Protein AF-C7PW59-F1 (afdb_monomer_lite)

Radius of gyration: 25.19 Å; chains: 1; bounding box: 50×38×81 Å

Foldseek 3Di:
DDADDPVLLVVLVVLLVVLLVVCVVCVVVVNNVCSVVSLVVSLVPDPDPNSSLSSLLSVLVSCCVVVNPLVSLLSLLVCCPPPHLVSNLSSLVSLLVSCVVPVPSNQVSSCVNNVDGDDPSSPDDVVLLVLVVCLLVDPDLVRNLVSCVVCVCSCLDPCVVSSLVSNCSVPVVSVLSSLLSQLCVLCPRVLSSVLLVDVVSLLVQLLVCLLVLPLSNLLSSLSSCVRRVVQPLSSLLSPQSSVCSVVVHVDDDPVSLVSNLVSLVPHDPVSLVSVLVSVVSNVDVVSNCSSVPPPPVPVVD

Sequence (301 aa):
MADPSAPEREAMRALAARVGDRANALAAEGCVAEVPALWETAIAGLSDKSSQALITLAYAWYQALHGEVEHGVRLAADLRDCAVSSVRSQVRVLIRNRVRVEPEVVERTWRAATGIPLPAWAFLSDADIDDVAEWIAASSWEESRALYGALAGRVTSQDIEYVLDEIVLGDVRLRTAVSVHRAVLVLGGDVGYRCLGDLPEVARVAGAAIVARDWNVLRACGTVELIVHGRAFLGGVHGVIAELMAAGDMAVSPAMAERVAALARDAQPWERRQVAADLAATGDVAMLGLVVGTDAESLDR

Organism: Catenulispora acidiphila (strain DSM 44928 / JCM 14897 / NBRC 102108 / NRRL B-24433 / ID139908) (NCBI:txid479433)

Secondary structure (DSSP, 8-state):
-PPPPHHHHHHHHHHHHHHHHHHHHHHHTT-GGGHHHHHHHHHHT-SSHHHHHHHHHHHHHHHHHTT-HHHHHHHHHHTTT-S-HHHHHHHHHHHHHHHTT-HHHHHHHHHHHHSSPPPGGGG--HHHHHHHHHHHH-SSHHHHHHHHHHTHHHHTSTTHHHHHHHHHHH-GGGHHHHHHHHHHHHHTTHHHHHHHH-HHHHHHHHHHHHHHT-HHHHHHHHHHHHHTS--HHHHHHHHHHHHHHHHT-----HHHHHHHHHHHTT--HHHHHHHHHHHHHHT-HHHHHHHH-S-GGGS--

Structure (mmCIF, N/CA/C/O backbone):
data_AF-C7PW59-F1
#
_entry.id   AF-C7PW59-F1
#
loop_
_atom_site.group_PDB
_atom_site.id
_atom_site.type_symbol
_atom_site.label_atom_id
_atom_site.label_alt_id
_atom_site.label_comp_id
_atom_site.label_asym_id
_atom_site.label_entity_id
_atom_site.label_seq_id
_atom_site.pdbx_PDB_ins_code
_atom_site.Cartn_x
_atom_site.Cartn_y
_atom_site.Cartn_z
_atom_site.occupancy
_atom_site.B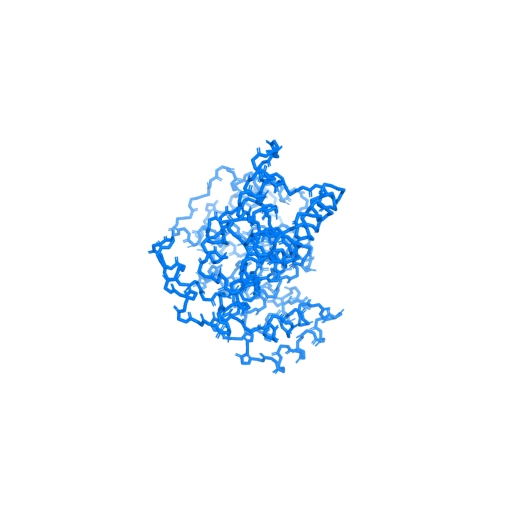_iso_or_equiv
_atom_site.auth_seq_id
_atom_site.auth_comp_id
_atom_site.auth_asym_id
_atom_site.auth_atom_id
_atom_site.pdbx_PDB_model_num
ATOM 1 N N . MET A 1 1 ? -13.050 11.456 -1.509 1.00 68.25 1 MET A N 1
ATOM 2 C CA . MET A 1 1 ? -12.908 12.289 -0.293 1.00 68.25 1 MET A CA 1
ATOM 3 C C . MET A 1 1 ? -11.428 12.476 -0.047 1.00 68.25 1 MET A C 1
ATOM 5 O O . MET A 1 1 ? -10.700 11.508 -0.221 1.00 68.25 1 MET A O 1
ATOM 9 N N . ALA A 1 2 ? -10.988 13.691 0.270 1.00 79.38 2 ALA A N 1
ATOM 10 C CA . ALA A 1 2 ? -9.599 13.934 0.647 1.00 79.38 2 ALA A CA 1
ATOM 11 C C . ALA A 1 2 ? -9.353 13.461 2.089 1.00 79.38 2 ALA A C 1
ATOM 13 O O . ALA A 1 2 ? -10.286 13.445 2.899 1.00 79.38 2 ALA A O 1
ATOM 14 N N . ASP A 1 3 ? -8.112 13.088 2.399 1.00 84.12 3 ASP A N 1
ATOM 15 C CA . ASP A 1 3 ? -7.706 12.887 3.787 1.00 84.12 3 ASP A CA 1
ATOM 16 C C . ASP A 1 3 ? -7.869 14.216 4.551 1.00 84.12 3 ASP A C 1
ATOM 18 O O . ASP A 1 3 ? -7.464 15.262 4.030 1.00 84.12 3 ASP A O 1
ATOM 22 N N . PRO A 1 4 ? -8.452 14.202 5.765 1.00 86.44 4 PRO A N 1
ATOM 23 C CA . PRO A 1 4 ? -8.594 15.411 6.568 1.00 86.44 4 PRO A CA 1
ATOM 24 C C . PRO A 1 4 ? -7.224 16.032 6.836 1.00 86.44 4 PRO A C 1
ATOM 26 O O . PRO A 1 4 ? -6.224 15.322 6.985 1.00 86.44 4 PRO A O 1
ATOM 29 N N . SER A 1 5 ? -7.172 17.358 6.902 1.00 90.62 5 SER A N 1
ATOM 30 C CA . SER A 1 5 ? -5.957 18.125 7.177 1.00 90.62 5 SER A CA 1
ATOM 31 C C . SER A 1 5 ? -5.363 17.782 8.551 1.00 90.62 5 SER A C 1
ATOM 33 O O . SER A 1 5 ? -6.022 17.204 9.415 1.00 90.62 5 SER A O 1
ATOM 35 N N . ALA A 1 6 ? -4.093 18.127 8.787 1.00 90.19 6 ALA A N 1
ATOM 36 C CA . ALA A 1 6 ? -3.460 17.861 10.082 1.00 90.19 6 ALA A CA 1
ATOM 37 C C . ALA A 1 6 ? -4.215 18.492 11.278 1.00 90.19 6 ALA A C 1
ATOM 39 O O . ALA A 1 6 ? -4.417 17.772 12.258 1.00 90.19 6 ALA A O 1
ATOM 40 N N . PRO A 1 7 ? -4.699 19.753 11.208 1.00 94.19 7 PRO A N 1
ATOM 41 C CA . PRO A 1 7 ? -5.515 20.337 12.275 1.00 94.19 7 PRO A CA 1
ATOM 42 C C . PRO A 1 7 ? -6.843 19.606 12.500 1.00 94.19 7 PRO A C 1
ATOM 44 O O . PRO A 1 7 ? -7.225 19.383 13.645 1.00 94.19 7 PRO A O 1
ATOM 47 N N . GLU A 1 8 ? -7.531 19.189 11.432 1.00 92.19 8 GLU A N 1
ATOM 48 C CA . GLU A 1 8 ? -8.783 18.425 11.545 1.00 92.19 8 GLU A CA 1
ATOM 49 C C . GLU A 1 8 ? -8.547 17.063 12.201 1.00 92.19 8 GLU A C 1
ATOM 51 O O . GLU A 1 8 ? -9.285 16.674 13.104 1.00 92.19 8 GLU A O 1
ATOM 56 N N . ARG A 1 9 ? -7.475 16.357 11.814 1.00 91.88 9 ARG A N 1
ATOM 57 C CA . ARG A 1 9 ? -7.093 15.091 12.458 1.00 91.88 9 ARG A CA 1
ATOM 58 C C . ARG A 1 9 ? -6.819 15.277 13.946 1.00 91.88 9 ARG A C 1
ATOM 60 O O . ARG A 1 9 ? -7.256 14.451 14.740 1.00 91.88 9 ARG A O 1
ATOM 67 N N . GLU A 1 10 ? -6.128 16.347 14.327 1.00 93.75 10 GLU A N 1
ATOM 68 C CA . GLU A 1 10 ? -5.854 16.641 15.735 1.00 93.75 10 GLU A CA 1
ATOM 69 C C . GLU A 1 10 ? -7.134 16.977 16.511 1.00 93.75 10 GLU A C 1
ATOM 71 O O . GLU A 1 10 ? -7.362 16.444 17.597 1.00 93.75 10 GLU A O 1
ATOM 76 N N . ALA A 1 11 ? -8.033 17.771 15.921 1.00 95.12 11 ALA A N 1
ATOM 77 C CA . ALA A 1 11 ? -9.340 18.053 16.506 1.00 95.12 11 ALA A CA 1
ATOM 78 C C . ALA A 1 11 ? -10.167 16.772 16.713 1.00 95.12 11 ALA A C 1
ATOM 80 O O . ALA A 1 11 ? -10.795 16.609 17.763 1.00 95.12 11 ALA A O 1
ATOM 81 N N . MET A 1 12 ? -10.133 15.842 15.751 1.00 96.56 12 MET A N 1
ATOM 82 C CA . MET A 1 12 ? -10.816 14.550 15.860 1.00 96.56 12 MET A CA 1
ATOM 83 C C . MET A 1 12 ? -10.194 13.641 16.918 1.00 96.56 12 MET A C 1
ATOM 85 O O . MET A 1 12 ? -10.934 13.008 17.667 1.00 96.56 12 MET A O 1
ATOM 89 N N . ARG A 1 13 ? -8.864 13.617 17.064 1.00 94.81 13 ARG A N 1
ATOM 90 C CA . ARG A 1 13 ? -8.208 12.903 18.175 1.00 94.81 13 ARG A CA 1
ATOM 91 C C . ARG A 1 13 ? -8.622 13.470 19.527 1.00 94.81 13 ARG A C 1
ATOM 93 O O . ARG A 1 13 ? -8.980 12.709 20.420 1.00 94.81 13 ARG A O 1
ATOM 100 N N . ALA A 1 14 ? -8.623 14.795 19.667 1.00 96.38 14 ALA A N 1
ATOM 101 C CA . ALA A 1 14 ? -9.038 15.450 20.901 1.00 96.38 14 ALA A CA 1
ATOM 102 C C . ALA A 1 14 ? -10.516 15.173 21.224 1.00 96.38 14 ALA A C 1
ATOM 104 O O . ALA A 1 14 ? -10.869 14.985 22.387 1.00 96.38 14 ALA A O 1
ATOM 105 N N . LEU A 1 15 ? -11.388 15.139 20.210 1.00 97.19 15 LEU A N 1
ATOM 106 C CA . LEU A 1 15 ? -12.785 14.741 20.380 1.00 97.19 15 LEU A CA 1
ATOM 107 C C . LEU A 1 15 ? -12.900 13.277 20.819 1.00 97.19 15 LEU A C 1
ATOM 109 O O . LEU A 1 15 ? -13.556 13.013 21.822 1.00 97.19 15 LEU A O 1
ATOM 113 N N . ALA A 1 16 ? -12.236 12.354 20.122 1.00 96.56 16 ALA A N 1
ATOM 114 C CA . ALA A 1 16 ? -12.232 10.933 20.458 1.00 96.56 16 ALA A CA 1
ATOM 115 C C . ALA A 1 16 ? -11.746 10.678 21.892 1.00 96.56 16 ALA A C 1
ATOM 117 O O . ALA A 1 16 ? -12.368 9.901 22.609 1.00 96.56 16 ALA A O 1
ATOM 118 N N . ALA A 1 17 ? -10.693 11.375 22.332 1.00 97.06 17 ALA A N 1
ATOM 119 C CA . ALA A 1 17 ? -10.196 11.295 23.703 1.00 97.06 17 ALA A CA 1
ATOM 120 C C . ALA A 1 17 ? -11.264 11.729 24.718 1.00 97.06 17 ALA A C 1
ATOM 122 O O . ALA A 1 17 ? -11.589 10.968 25.621 1.00 97.06 17 ALA A O 1
ATOM 123 N N . ARG A 1 18 ? -11.899 12.895 24.520 1.00 98.19 18 ARG A N 1
ATOM 124 C CA . ARG A 1 18 ? -12.968 13.373 25.419 1.00 98.19 18 ARG A CA 1
ATOM 125 C C . ARG A 1 18 ? -14.166 12.423 25.477 1.00 98.19 18 ARG A C 1
ATOM 127 O O . ARG A 1 18 ? -14.729 12.217 26.550 1.00 98.19 18 ARG A O 1
ATOM 134 N N . VAL A 1 19 ? -14.577 11.874 24.333 1.00 97.75 19 VAL A N 1
ATOM 135 C CA . VAL A 1 19 ? -15.678 10.901 24.267 1.00 97.75 19 VAL A CA 1
ATOM 136 C C . VAL A 1 19 ? -15.283 9.609 24.986 1.00 97.75 19 VAL A C 1
ATOM 138 O O . VAL A 1 19 ? -16.067 9.104 25.785 1.00 97.75 19 VAL A O 1
ATOM 141 N N . GLY A 1 20 ? -14.056 9.126 24.779 1.00 97.00 20 GLY A N 1
ATOM 142 C CA . GLY A 1 20 ? -13.504 7.962 25.470 1.00 97.00 20 GLY A CA 1
ATOM 143 C C . GLY A 1 20 ? -13.417 8.142 26.986 1.00 97.00 20 GLY A C 1
ATOM 144 O O . GLY A 1 20 ? -13.851 7.263 27.726 1.00 97.00 20 GLY A O 1
ATOM 145 N N . ASP A 1 21 ? -12.944 9.295 27.463 1.00 97.75 21 ASP A N 1
ATOM 146 C CA . ASP A 1 21 ? -12.884 9.615 28.894 1.00 97.75 21 ASP A CA 1
ATOM 147 C C . ASP A 1 21 ? -14.280 9.599 29.524 1.00 97.75 21 ASP A C 1
ATOM 149 O O . ASP A 1 21 ? -14.487 9.020 30.594 1.00 97.75 21 ASP A O 1
ATOM 153 N N . ARG A 1 22 ? -15.274 10.182 28.839 1.00 98.06 22 ARG A N 1
ATOM 154 C CA . ARG A 1 22 ? -16.659 10.149 29.319 1.00 98.06 22 ARG A CA 1
ATOM 155 C C . ARG A 1 22 ? -17.253 8.741 29.266 1.00 98.06 22 ARG A C 1
ATOM 157 O O . ARG A 1 22 ? -17.967 8.376 30.196 1.00 98.06 22 ARG A O 1
ATOM 164 N N . ALA A 1 23 ? -16.951 7.952 28.236 1.00 97.38 23 ALA A N 1
ATOM 165 C CA . ALA A 1 23 ? -17.372 6.556 28.141 1.00 97.38 23 ALA A CA 1
ATOM 166 C C . ALA A 1 23 ? -16.808 5.716 29.300 1.00 97.38 23 ALA A C 1
ATOM 168 O O . ALA A 1 23 ? -17.548 4.973 29.941 1.00 97.38 23 ALA A O 1
ATOM 169 N N . ASN A 1 24 ? -15.530 5.906 29.637 1.00 96.44 24 ASN A N 1
ATOM 170 C CA . ASN A 1 24 ? -14.896 5.262 30.788 1.00 96.44 24 ASN A CA 1
ATOM 171 C C . ASN A 1 24 ? -15.545 5.668 32.114 1.00 96.44 24 ASN A C 1
ATOM 173 O O . ASN A 1 24 ? -15.783 4.810 32.962 1.00 96.44 24 ASN A O 1
ATOM 177 N N . ALA A 1 25 ? -15.873 6.952 32.284 1.00 97.69 25 ALA A N 1
ATOM 178 C CA . ALA A 1 25 ? -16.586 7.424 33.469 1.00 97.69 25 ALA A CA 1
ATOM 179 C C . ALA A 1 25 ? -17.975 6.773 33.595 1.00 97.69 25 ALA A C 1
ATOM 181 O O . ALA A 1 25 ? -18.299 6.243 34.652 1.00 97.69 25 ALA A O 1
ATOM 182 N N . LEU A 1 26 ? -18.754 6.726 32.506 1.00 97.44 26 LEU A N 1
ATOM 183 C CA . LEU A 1 26 ? -20.055 6.044 32.484 1.00 97.44 26 LEU A CA 1
ATOM 184 C C . LEU A 1 26 ? -19.929 4.559 32.839 1.00 97.44 26 LEU A C 1
ATOM 186 O O . LEU A 1 26 ? -20.716 4.046 33.631 1.00 97.44 26 LEU A O 1
ATOM 190 N N . ALA A 1 27 ? -18.926 3.866 32.294 1.00 95.50 27 ALA A N 1
ATOM 191 C CA . ALA A 1 27 ? -18.687 2.463 32.611 1.00 95.50 27 ALA A CA 1
ATOM 192 C C . ALA A 1 27 ? -18.346 2.258 34.099 1.00 95.50 27 ALA A C 1
ATOM 194 O O . ALA A 1 27 ? -18.894 1.357 34.732 1.00 95.50 27 ALA A O 1
ATOM 195 N N . ALA A 1 28 ? -17.504 3.123 34.676 1.00 96.38 28 ALA A N 1
ATOM 196 C CA . ALA A 1 28 ? -17.156 3.089 36.099 1.00 96.38 28 ALA A CA 1
ATOM 197 C C . ALA A 1 28 ? -18.351 3.406 37.020 1.00 96.38 28 ALA A C 1
ATOM 199 O O . ALA A 1 28 ? -18.439 2.872 38.124 1.00 96.38 28 ALA A O 1
ATOM 200 N N . GLU A 1 29 ? -19.286 4.235 36.553 1.00 97.94 29 GLU A N 1
ATOM 201 C CA . GLU A 1 29 ? -20.555 4.552 37.224 1.00 97.94 29 GLU A CA 1
ATOM 202 C C . GLU A 1 29 ? -21.599 3.416 37.100 1.00 97.94 29 GLU A C 1
ATOM 204 O O . GLU A 1 29 ? -22.665 3.491 37.710 1.00 97.94 29 GLU A O 1
ATOM 209 N N . GLY A 1 30 ? -21.311 2.348 36.343 1.00 96.88 30 GLY A N 1
ATOM 210 C CA . GLY A 1 30 ? -22.239 1.239 36.084 1.00 96.88 30 GLY A CA 1
ATOM 211 C C . GLY A 1 30 ? -23.225 1.494 34.934 1.00 96.88 30 GLY A C 1
ATOM 212 O O . GLY A 1 30 ? -24.063 0.643 34.640 1.00 96.88 30 GLY A O 1
ATOM 213 N N . CYS A 1 31 ? -23.095 2.620 34.232 1.00 97.06 31 CYS A N 1
ATOM 214 C CA . CYS A 1 31 ? -23.913 3.030 33.088 1.00 97.06 31 CYS A CA 1
ATOM 215 C C . CYS A 1 31 ? -23.355 2.517 31.745 1.00 97.06 31 CYS A C 1
ATOM 217 O O . CYS A 1 31 ? -23.383 3.222 30.737 1.00 97.06 31 CYS A O 1
ATOM 219 N N . VAL A 1 32 ? -22.846 1.279 31.695 1.00 95.62 32 VAL A N 1
ATOM 220 C CA . VAL A 1 32 ? -22.211 0.700 30.486 1.00 95.62 32 VAL A CA 1
ATOM 221 C C . VAL A 1 32 ? -23.153 0.722 29.272 1.00 95.62 32 VAL A C 1
ATOM 223 O O . VAL A 1 32 ? -22.717 0.975 28.151 1.00 95.62 32 VAL A O 1
ATOM 226 N N . ALA A 1 33 ? -24.458 0.536 29.492 1.00 95.88 33 ALA A N 1
ATOM 227 C CA . ALA A 1 33 ? -25.469 0.561 28.434 1.00 95.88 33 ALA A CA 1
ATOM 228 C C . ALA A 1 33 ? -25.613 1.929 27.730 1.00 95.88 33 ALA A C 1
ATOM 230 O O . ALA A 1 33 ? -26.135 1.985 26.619 1.00 95.88 33 ALA A O 1
ATOM 231 N N . GLU A 1 34 ? -25.148 3.023 28.342 1.00 97.38 34 GLU A N 1
ATOM 232 C CA . GLU A 1 34 ? -25.208 4.375 27.765 1.00 97.38 34 GLU A CA 1
ATOM 233 C C . GLU A 1 34 ? -24.005 4.695 26.863 1.00 97.38 34 GLU A C 1
ATOM 235 O O . GLU A 1 34 ? -24.053 5.634 26.066 1.00 97.38 34 GLU A O 1
ATOM 240 N N . VAL A 1 35 ? -22.924 3.911 26.954 1.00 97.31 35 VAL A N 1
ATOM 241 C CA . VAL A 1 35 ? -21.681 4.155 26.209 1.00 97.31 35 VAL A CA 1
ATOM 242 C C . VAL A 1 35 ? -21.890 4.151 24.686 1.00 97.31 35 VAL A C 1
ATOM 244 O O . VAL A 1 35 ? -21.397 5.079 24.040 1.00 97.31 35 VAL A O 1
ATOM 247 N N . PRO A 1 36 ? -22.631 3.199 24.077 1.00 97.50 36 PRO A N 1
ATOM 248 C CA . PRO A 1 36 ? -22.901 3.240 22.639 1.00 97.50 36 PRO A CA 1
ATOM 249 C C . PRO A 1 36 ? -23.602 4.521 22.189 1.00 97.50 36 PRO A C 1
ATOM 251 O O . PRO A 1 36 ? -23.139 5.181 21.262 1.00 97.50 36 PRO A O 1
ATOM 254 N N . ALA A 1 37 ? -24.651 4.936 22.907 1.00 97.81 37 ALA A N 1
ATOM 255 C CA . ALA A 1 37 ? -25.418 6.130 22.566 1.00 97.81 37 ALA A CA 1
ATOM 256 C C . ALA A 1 37 ? -24.556 7.404 22.602 1.00 97.81 37 ALA A C 1
ATOM 258 O O . ALA A 1 37 ? -24.735 8.294 21.766 1.00 97.81 37 ALA A O 1
ATOM 259 N N . LEU A 1 38 ? -23.592 7.488 23.530 1.00 98.06 38 LEU A N 1
ATOM 260 C CA . LEU A 1 38 ? -22.625 8.586 23.590 1.00 98.06 38 LEU A CA 1
ATOM 261 C C . LEU A 1 38 ? -21.766 8.657 22.316 1.00 98.06 38 LEU A C 1
ATOM 263 O O . LEU A 1 38 ? -21.650 9.728 21.714 1.00 98.06 38 LEU A O 1
ATOM 267 N N . TRP A 1 39 ? -21.175 7.532 21.902 1.00 98.31 39 TRP A N 1
ATOM 268 C CA . TRP A 1 39 ? -20.343 7.466 20.698 1.00 98.31 39 TRP A CA 1
ATOM 269 C C . TRP A 1 39 ? -21.153 7.730 19.428 1.00 98.31 39 TRP A C 1
ATOM 271 O O . TRP A 1 39 ? -20.756 8.559 18.610 1.00 98.31 39 TRP A O 1
ATOM 281 N N . GLU A 1 40 ? -22.310 7.086 19.283 1.00 98.06 40 GLU A N 1
ATOM 282 C CA . GLU A 1 40 ? -23.202 7.246 18.130 1.00 98.06 40 GLU A CA 1
ATOM 283 C C . GLU A 1 40 ? -23.694 8.691 17.988 1.00 98.06 40 GLU A C 1
ATOM 285 O O . GLU A 1 40 ? -23.692 9.237 16.884 1.00 98.06 40 GLU A O 1
ATOM 290 N N . THR A 1 41 ? -24.025 9.357 19.101 1.00 98.19 41 THR A N 1
ATOM 291 C CA . THR A 1 41 ? -24.393 10.782 19.104 1.00 98.19 41 THR A CA 1
ATOM 292 C C . THR A 1 41 ? -23.222 11.663 18.668 1.00 98.19 41 THR A C 1
ATOM 294 O O . THR A 1 41 ? -23.408 12.580 17.866 1.00 98.19 41 THR A O 1
ATOM 297 N N . ALA A 1 42 ? -22.007 11.386 19.155 1.00 97.75 42 ALA A N 1
ATOM 298 C CA . ALA A 1 42 ? -20.815 12.129 18.753 1.00 97.75 42 ALA A CA 1
ATOM 299 C C . ALA A 1 42 ? -20.516 11.967 17.253 1.00 97.75 42 ALA A C 1
ATOM 301 O O . ALA A 1 42 ? -20.184 12.949 16.594 1.00 97.75 42 ALA A O 1
ATOM 302 N N . ILE A 1 43 ? -20.681 10.758 16.704 1.00 98.00 43 ILE A N 1
ATOM 303 C CA . ILE A 1 43 ? -20.509 10.472 15.271 1.00 98.00 43 ILE A CA 1
ATOM 304 C C . ILE A 1 43 ? -21.585 11.193 14.450 1.00 98.00 43 ILE A C 1
ATOM 306 O O . ILE A 1 43 ? -21.257 11.904 13.502 1.00 98.00 43 ILE A O 1
ATOM 310 N N . ALA A 1 44 ? -22.860 11.062 14.826 1.00 97.38 44 ALA A N 1
ATOM 311 C CA . ALA A 1 44 ? -23.983 11.680 14.117 1.00 97.38 44 ALA A CA 1
ATOM 312 C C . ALA A 1 44 ? -23.938 13.219 14.133 1.00 97.38 44 ALA A C 1
ATOM 314 O O . ALA A 1 44 ? -24.450 13.860 13.216 1.00 97.38 44 ALA A O 1
ATOM 315 N N . GLY A 1 45 ? -23.307 13.815 15.151 1.00 97.19 45 GLY A N 1
ATOM 316 C CA . GLY A 1 45 ? -23.105 15.261 15.253 1.00 97.19 45 GLY A CA 1
ATOM 317 C C . GLY A 1 45 ? -22.062 15.837 14.286 1.00 97.19 45 GLY A C 1
ATOM 318 O O . GLY A 1 45 ? -21.968 17.058 14.158 1.00 97.19 45 GLY A O 1
ATOM 319 N N . LEU A 1 46 ? -21.279 14.997 13.603 1.00 96.94 46 LEU A N 1
ATOM 320 C CA . LEU A 1 46 ? -20.264 15.433 12.642 1.00 96.94 46 LEU A CA 1
ATOM 321 C C . LEU A 1 46 ? -20.867 15.563 11.243 1.00 96.94 46 LEU A C 1
ATOM 323 O O . LEU A 1 46 ? -21.565 14.670 10.768 1.00 96.94 46 LEU A O 1
ATOM 327 N N . SER A 1 47 ? -20.575 16.669 10.561 1.00 94.44 47 SER A N 1
ATOM 328 C CA . SER A 1 47 ? -21.146 16.973 9.244 1.00 94.44 47 SER A CA 1
ATOM 329 C C . SER A 1 47 ? -20.417 16.295 8.083 1.00 94.44 47 SER A C 1
ATOM 331 O O . SER A 1 47 ? -21.018 16.078 7.029 1.00 94.44 47 SER A O 1
ATOM 333 N N . ASP A 1 48 ? -19.138 15.955 8.248 1.00 94.81 48 ASP A N 1
ATOM 334 C CA . ASP A 1 48 ? -18.320 15.367 7.193 1.00 94.81 48 ASP A CA 1
ATOM 335 C C . ASP A 1 48 ? -18.016 13.879 7.437 1.00 94.81 48 ASP A C 1
ATOM 337 O O . ASP A 1 48 ? -17.761 13.423 8.554 1.00 94.81 48 ASP A O 1
ATOM 341 N N . LYS A 1 49 ? -18.019 13.105 6.346 1.00 95.31 49 LYS A N 1
ATOM 342 C CA . LYS A 1 49 ? -17.822 11.649 6.384 1.00 95.31 49 LYS A CA 1
ATOM 343 C C . LYS A 1 49 ? -16.420 11.233 6.844 1.00 95.31 49 LYS A C 1
ATOM 345 O O . LYS A 1 49 ? -16.260 10.118 7.332 1.00 95.31 49 LYS A O 1
ATOM 350 N N . SER A 1 50 ? -15.404 12.082 6.669 1.00 94.69 50 SER A N 1
ATOM 351 C CA . SER A 1 50 ? -14.027 11.758 7.067 1.00 94.69 50 SER A CA 1
ATOM 352 C C . SER A 1 50 ? -13.888 11.795 8.589 1.00 94.69 5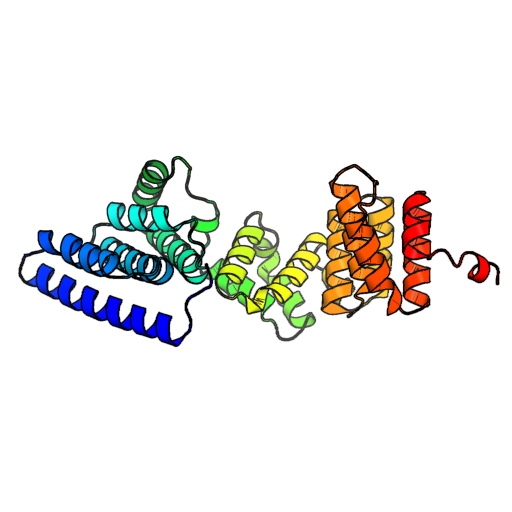0 SER A C 1
ATOM 354 O O . SER A 1 50 ? -13.350 10.860 9.181 1.00 94.69 50 SER A O 1
ATOM 356 N N . SER A 1 51 ? -14.433 12.827 9.229 1.00 95.62 51 SER A N 1
ATOM 357 C CA . SER A 1 51 ? -14.521 12.962 10.683 1.00 95.62 51 SER A CA 1
ATOM 358 C C . SER A 1 51 ? -15.389 11.866 11.293 1.00 95.62 51 SER A C 1
ATOM 360 O O . SER A 1 51 ? -14.971 11.233 12.262 1.00 95.62 51 SER A O 1
ATOM 362 N N . GLN A 1 52 ? -16.549 11.567 10.689 1.00 97.12 52 GLN A N 1
ATOM 363 C CA . GLN A 1 52 ? -17.385 10.435 11.109 1.00 97.12 52 GLN A CA 1
ATOM 364 C C . GLN A 1 52 ? -16.597 9.119 11.098 1.00 97.12 52 GLN A C 1
ATOM 366 O O . GLN A 1 52 ? -16.638 8.375 12.076 1.00 97.12 52 GLN A O 1
ATOM 371 N N . ALA A 1 53 ? -15.834 8.848 10.034 1.00 97.19 53 ALA A N 1
ATOM 372 C CA . ALA A 1 53 ? -15.013 7.643 9.932 1.00 97.19 53 ALA A CA 1
ATOM 373 C C . ALA A 1 53 ? -13.905 7.586 10.999 1.00 97.19 53 ALA A C 1
ATOM 375 O O . ALA A 1 53 ? -13.674 6.527 11.580 1.00 97.19 53 ALA A O 1
ATOM 376 N N . LEU A 1 54 ? -13.251 8.713 11.304 1.00 96.31 54 LEU A N 1
ATOM 377 C CA . LEU A 1 54 ? -12.228 8.790 12.355 1.00 96.31 54 LEU A CA 1
ATOM 378 C C . LEU A 1 54 ? -12.802 8.513 13.752 1.00 96.31 54 LEU A C 1
ATOM 380 O O . LEU A 1 54 ? -12.202 7.754 14.513 1.00 96.31 54 LEU A O 1
ATOM 384 N N . ILE A 1 55 ? -13.963 9.084 14.088 1.00 98.06 55 ILE A N 1
ATOM 385 C CA . ILE A 1 55 ? -14.610 8.822 15.383 1.00 98.06 55 ILE A CA 1
ATOM 386 C C . ILE A 1 55 ? -15.189 7.402 15.440 1.00 98.06 55 ILE A C 1
ATOM 388 O O . ILE A 1 55 ? -15.057 6.744 16.468 1.00 98.06 55 ILE A O 1
ATOM 392 N N . THR A 1 56 ? -15.737 6.880 14.338 1.00 98.50 56 THR A N 1
ATOM 393 C CA . THR A 1 56 ? -16.199 5.479 14.254 1.00 98.50 56 THR A CA 1
ATOM 394 C C . THR A 1 56 ? -15.045 4.500 14.476 1.00 98.50 56 THR A C 1
ATOM 396 O O . THR A 1 56 ? -15.192 3.516 15.194 1.00 98.50 56 THR A O 1
ATOM 399 N N . LEU A 1 57 ? -13.863 4.787 13.925 1.00 98.25 57 LEU A N 1
ATOM 400 C CA . LEU A 1 57 ? -12.658 3.995 14.167 1.00 98.25 57 LEU A CA 1
ATOM 401 C C . LEU A 1 57 ? -12.212 4.062 15.636 1.00 98.25 57 LEU A C 1
ATOM 403 O O . LEU A 1 57 ? -11.851 3.036 16.210 1.00 98.25 57 LEU A O 1
ATOM 407 N N . ALA A 1 58 ? -12.240 5.242 16.260 1.00 98.06 58 ALA A N 1
ATOM 408 C CA . ALA A 1 58 ? -11.937 5.370 17.686 1.00 98.06 58 ALA A CA 1
ATOM 409 C C . ALA A 1 58 ? -12.928 4.570 18.550 1.00 98.06 58 ALA A C 1
ATOM 411 O O . ALA A 1 58 ? -12.517 3.901 19.498 1.00 98.06 58 ALA A O 1
ATOM 412 N N . TYR A 1 59 ? -14.209 4.569 18.173 1.00 98.50 59 TYR A N 1
ATOM 413 C CA . TYR A 1 59 ? -15.230 3.754 18.821 1.00 98.50 59 TYR A CA 1
ATOM 414 C C . TYR A 1 59 ? -14.971 2.250 18.637 1.00 98.50 59 TYR A C 1
ATOM 416 O O . TYR A 1 59 ? -15.045 1.485 19.599 1.00 98.50 59 TYR A O 1
ATOM 424 N N . ALA A 1 60 ? -14.570 1.823 17.435 1.00 98.44 60 ALA A N 1
ATOM 425 C CA . ALA A 1 60 ? -14.180 0.441 17.163 1.00 98.44 60 ALA A CA 1
ATOM 426 C C . ALA A 1 60 ? -13.030 -0.022 18.076 1.00 98.44 60 ALA A C 1
ATOM 428 O O . ALA A 1 60 ? -13.108 -1.097 18.675 1.00 98.44 60 ALA A O 1
ATOM 429 N N . TRP A 1 61 ? -11.992 0.809 18.231 1.00 98.12 61 TRP A N 1
ATOM 430 C CA . TRP A 1 61 ? -10.886 0.556 19.160 1.00 98.12 61 TRP A CA 1
ATOM 431 C C . TRP A 1 61 ? -11.351 0.475 20.609 1.00 98.12 61 TRP A C 1
ATOM 433 O O . TRP A 1 61 ? -10.965 -0.453 21.318 1.00 98.12 61 TRP A O 1
ATOM 443 N N . TYR A 1 62 ? -12.184 1.425 21.040 1.00 97.88 62 TYR A N 1
ATOM 444 C CA . TYR A 1 62 ? -12.740 1.441 22.388 1.00 97.88 62 TYR A CA 1
ATOM 445 C C . TYR A 1 62 ? -13.436 0.112 22.708 1.00 97.88 62 TYR A C 1
ATOM 447 O O . TYR A 1 62 ? -13.094 -0.536 23.696 1.00 97.88 62 TYR A O 1
ATOM 455 N N . GLN A 1 63 ? -14.338 -0.332 21.833 1.00 97.62 63 GLN A N 1
ATOM 456 C CA . GLN A 1 63 ? -15.114 -1.559 22.021 1.00 97.62 63 GLN A CA 1
ATOM 457 C C . GLN A 1 63 ? -14.219 -2.802 22.026 1.00 97.62 63 GLN A C 1
ATOM 459 O O . GLN A 1 63 ? -14.320 -3.643 22.917 1.00 97.62 63 GLN A O 1
ATOM 464 N N . ALA A 1 64 ? -13.259 -2.869 21.100 1.00 96.50 64 ALA A N 1
ATOM 465 C CA . ALA A 1 64 ? -12.300 -3.967 21.027 1.00 96.50 64 ALA A CA 1
ATOM 466 C C . ALA A 1 64 ? -11.373 -4.069 22.256 1.00 96.50 64 ALA A C 1
ATOM 468 O O . ALA A 1 64 ? -10.872 -5.155 22.550 1.00 96.50 64 ALA A O 1
ATOM 469 N N . LEU A 1 65 ? -11.116 -2.963 22.963 1.00 95.88 65 LEU A N 1
ATOM 470 C CA . LEU A 1 65 ? -10.281 -2.935 24.170 1.00 95.88 65 LEU A CA 1
ATOM 471 C C . LEU A 1 65 ? -11.061 -3.218 25.461 1.00 95.88 65 LEU A C 1
ATOM 473 O O . LEU A 1 65 ? -10.462 -3.699 26.419 1.00 95.88 65 LEU A O 1
ATOM 477 N N . HIS A 1 66 ? -12.370 -2.961 25.485 1.00 95.19 66 HIS A N 1
ATOM 478 C CA . HIS A 1 66 ? -13.218 -3.105 26.678 1.00 95.19 66 HIS A CA 1
ATOM 479 C C . HIS A 1 66 ? -14.084 -4.377 26.660 1.00 95.19 66 HIS A C 1
ATOM 481 O O . HIS A 1 66 ? -15.103 -4.444 27.338 1.00 95.19 66 HIS A O 1
ATOM 487 N N . GLY A 1 67 ? -13.664 -5.402 25.910 1.00 90.06 67 GLY A N 1
ATOM 488 C CA . GLY A 1 67 ? -14.281 -6.736 25.914 1.00 90.06 67 GLY A CA 1
ATOM 489 C C . GLY A 1 67 ? -15.378 -6.960 24.869 1.00 90.06 67 GLY A C 1
ATOM 490 O O . GLY A 1 67 ? -15.818 -8.090 24.693 1.00 90.06 67 GLY A O 1
ATOM 491 N N . GLU A 1 68 ? -15.762 -5.935 24.107 1.00 96.06 68 GLU A N 1
ATOM 492 C CA . GLU A 1 68 ? -16.788 -6.003 23.055 1.00 96.06 68 GLU A CA 1
ATOM 493 C C . GLU A 1 68 ? -16.154 -6.186 21.663 1.00 96.06 68 GLU A C 1
ATOM 495 O O . GLU A 1 68 ? -16.396 -5.424 20.717 1.00 96.06 68 GLU A O 1
ATOM 500 N N . VAL A 1 69 ? -15.300 -7.207 21.523 1.00 97.25 69 VAL A N 1
ATOM 501 C CA . VAL A 1 69 ? -14.493 -7.441 20.309 1.00 97.25 69 VAL A CA 1
ATOM 502 C C . VAL A 1 69 ? -15.355 -7.630 19.064 1.00 97.25 69 VAL A C 1
ATOM 504 O O . VAL A 1 69 ? -15.057 -7.036 18.028 1.00 97.25 69 VAL A O 1
ATOM 507 N N . GLU A 1 70 ? -16.463 -8.371 19.153 1.00 98.44 70 GLU A N 1
ATOM 508 C CA . GLU A 1 70 ? -17.380 -8.561 18.019 1.00 98.44 70 GLU A CA 1
ATOM 509 C C . GLU A 1 70 ? -17.995 -7.231 17.541 1.00 98.44 70 GLU A C 1
ATOM 511 O O . GLU A 1 70 ? -18.241 -7.021 16.352 1.00 98.44 70 GLU A O 1
ATOM 516 N N . HIS A 1 71 ? -18.264 -6.292 18.450 1.00 97.94 71 HIS A N 1
ATOM 517 C CA . HIS A 1 71 ? -18.769 -4.978 18.064 1.00 97.94 71 HIS A CA 1
ATOM 518 C C . HIS A 1 71 ? -17.665 -4.115 17.438 1.00 97.94 71 HIS A C 1
ATOM 520 O O . HIS A 1 71 ? -17.875 -3.542 16.368 1.00 97.94 71 HIS A O 1
ATOM 526 N N . GLY A 1 72 ? -16.470 -4.091 18.036 1.00 98.06 72 GLY A N 1
ATOM 527 C CA . GLY A 1 72 ? -15.319 -3.376 17.477 1.00 98.06 72 GLY A CA 1
ATOM 528 C C . GLY A 1 72 ? -14.941 -3.855 16.070 1.00 98.06 72 GLY A C 1
ATOM 529 O O . GLY A 1 72 ? -14.727 -3.040 15.172 1.00 98.06 72 GLY A O 1
ATOM 530 N N . VAL A 1 73 ? -14.934 -5.172 15.837 1.00 98.38 73 VAL A N 1
ATOM 531 C CA . VAL A 1 73 ? -14.649 -5.760 14.515 1.00 98.38 73 VAL A CA 1
ATOM 532 C C . VAL A 1 73 ? -15.729 -5.408 13.491 1.00 98.38 73 VAL A C 1
ATOM 534 O O . VAL A 1 73 ? -15.380 -5.109 12.352 1.00 98.38 73 VAL A O 1
ATOM 537 N N . ARG A 1 74 ? -17.018 -5.386 13.866 1.00 98.50 74 ARG A N 1
ATOM 538 C CA . ARG A 1 74 ? -18.102 -4.954 12.959 1.00 98.50 74 ARG A CA 1
ATOM 539 C C . ARG A 1 74 ? -17.922 -3.509 12.503 1.00 98.50 74 ARG A C 1
ATOM 541 O O . ARG A 1 74 ? -17.905 -3.256 11.303 1.00 98.50 74 ARG A O 1
ATOM 548 N N . LEU A 1 75 ? -17.688 -2.593 13.442 1.00 98.31 75 LEU A N 1
ATOM 549 C CA . LEU A 1 75 ? -17.427 -1.187 13.120 1.00 98.31 75 LEU A CA 1
ATOM 550 C C . LEU A 1 75 ? -16.200 -1.031 12.206 1.00 98.31 75 LEU A C 1
ATOM 552 O O . LEU A 1 75 ? -16.230 -0.278 11.236 1.00 98.31 75 LEU A O 1
ATOM 556 N N . ALA A 1 76 ? -15.120 -1.768 12.478 1.00 98.06 76 ALA A N 1
ATOM 557 C CA . ALA A 1 76 ? -13.928 -1.759 11.634 1.00 98.06 76 ALA A CA 1
ATOM 558 C C . ALA A 1 76 ? -14.202 -2.330 10.226 1.00 98.06 76 ALA A C 1
ATOM 560 O O . ALA A 1 76 ? -13.703 -1.796 9.233 1.00 98.06 76 ALA A O 1
ATOM 561 N N . ALA A 1 77 ? -15.021 -3.378 10.124 1.00 97.81 77 ALA A N 1
ATOM 562 C CA . ALA A 1 77 ? -15.422 -3.989 8.860 1.00 97.81 77 ALA A CA 1
ATOM 563 C C . ALA A 1 77 ? -16.262 -3.044 7.984 1.00 97.81 77 ALA A C 1
ATOM 565 O O . ALA A 1 77 ? -16.093 -3.048 6.760 1.00 97.81 77 ALA A O 1
ATOM 566 N N . ASP A 1 78 ? -17.105 -2.202 8.587 1.00 97.31 78 ASP A N 1
ATOM 567 C CA . ASP A 1 78 ? -17.867 -1.158 7.883 1.00 97.31 78 ASP A CA 1
ATOM 568 C C . ASP A 1 78 ? -16.959 -0.049 7.323 1.00 97.31 78 ASP A C 1
ATOM 570 O O . ASP A 1 78 ? -17.273 0.588 6.317 1.00 97.31 78 ASP A O 1
ATOM 574 N N . LEU A 1 79 ? -15.785 0.148 7.931 1.00 97.50 79 LEU A N 1
ATOM 575 C CA . LEU A 1 79 ? -14.785 1.136 7.516 1.00 97.50 79 LEU A CA 1
ATOM 576 C C . LEU A 1 79 ? -13.731 0.595 6.535 1.00 97.50 79 LEU A C 1
ATOM 578 O O . LEU A 1 79 ? -12.870 1.360 6.092 1.00 97.50 79 LEU A O 1
ATOM 582 N N . ARG A 1 80 ? -13.770 -0.694 6.168 1.00 95.00 80 ARG A N 1
ATOM 583 C CA . ARG A 1 80 ? -12.713 -1.347 5.364 1.00 95.00 80 ARG A CA 1
ATOM 584 C C . ARG A 1 80 ? -12.443 -0.660 4.016 1.00 95.00 80 ARG A C 1
ATOM 586 O O . ARG A 1 80 ? -11.292 -0.550 3.600 1.00 95.00 80 ARG A O 1
ATOM 593 N N . ASP A 1 81 ? -13.498 -0.148 3.379 1.00 93.06 81 ASP A N 1
ATOM 594 C CA . ASP A 1 81 ? -13.461 0.496 2.059 1.00 93.06 81 ASP A CA 1
ATOM 595 C C . ASP A 1 81 ? -13.486 2.032 2.167 1.00 93.06 81 ASP A C 1
ATOM 597 O O . ASP A 1 81 ? -13.768 2.742 1.198 1.00 93.06 81 ASP A O 1
ATOM 601 N N . CYS A 1 82 ? -13.183 2.575 3.353 1.00 93.94 82 CYS A N 1
ATOM 602 C CA . CYS A 1 82 ? -13.155 4.014 3.580 1.00 93.94 82 CYS A CA 1
ATOM 603 C C . CYS A 1 82 ? -12.182 4.713 2.612 1.00 93.94 82 CYS A C 1
ATOM 605 O O . CYS A 1 82 ? -11.063 4.262 2.371 1.00 93.94 82 CYS A O 1
ATOM 607 N N . ALA A 1 83 ? -12.591 5.860 2.068 1.00 91.62 83 ALA A N 1
ATOM 608 C CA . ALA A 1 83 ? -11.743 6.654 1.179 1.00 91.62 83 ALA A CA 1
ATOM 609 C C . ALA A 1 83 ? -10.562 7.329 1.906 1.00 91.62 83 ALA A C 1
ATOM 611 O O . ALA A 1 83 ? -9.614 7.754 1.249 1.00 91.62 83 ALA A O 1
ATOM 612 N N . VAL A 1 84 ? -10.620 7.429 3.238 1.00 92.25 84 VAL A N 1
ATOM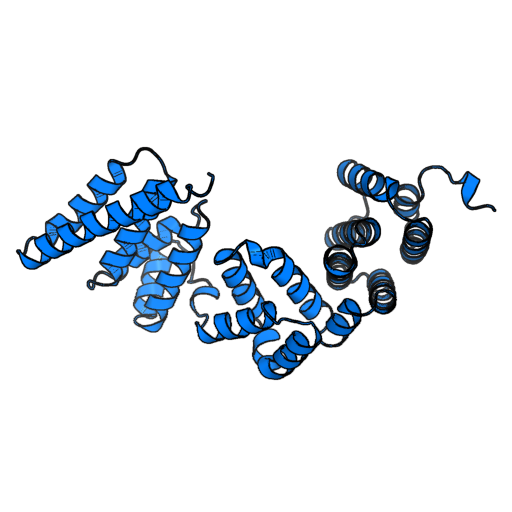 613 C CA . VAL A 1 84 ? -9.578 8.027 4.080 1.00 92.25 84 VAL A CA 1
ATOM 614 C C . VAL A 1 84 ? -8.484 6.985 4.328 1.00 92.25 84 VAL A C 1
ATOM 616 O O . VAL A 1 84 ? -8.715 5.966 4.983 1.00 92.25 84 VAL A O 1
ATOM 619 N N . SER A 1 85 ? -7.284 7.228 3.799 1.00 89.25 85 SER A N 1
ATOM 620 C CA . SER A 1 85 ? -6.181 6.255 3.778 1.00 89.25 85 SER A CA 1
ATOM 621 C C . SER A 1 85 ? -5.748 5.852 5.191 1.00 89.25 85 SER A C 1
ATOM 623 O O . SER A 1 85 ? -5.667 4.666 5.510 1.00 89.25 85 SER A O 1
ATOM 625 N N . SER A 1 86 ? -5.582 6.852 6.057 1.00 90.31 86 SER A N 1
ATOM 626 C CA . SER A 1 86 ? -5.262 6.689 7.477 1.00 90.31 86 SER A CA 1
ATOM 627 C C . SER A 1 86 ? -6.292 5.859 8.250 1.00 90.31 86 SER A C 1
ATOM 629 O O . SER A 1 86 ? -5.900 5.051 9.088 1.00 90.31 86 SER A O 1
ATOM 631 N N . VAL A 1 87 ? -7.591 5.986 7.944 1.00 95.06 87 VAL A N 1
ATOM 632 C CA . VAL A 1 87 ? -8.632 5.153 8.569 1.00 95.06 87 VAL A CA 1
ATOM 633 C C . VAL A 1 87 ? -8.453 3.700 8.149 1.00 95.06 87 VAL A C 1
ATOM 635 O O . VAL A 1 87 ? -8.414 2.828 9.010 1.00 95.06 87 VAL A O 1
ATOM 638 N N . ARG A 1 88 ? -8.263 3.431 6.850 1.00 95.00 88 ARG A N 1
ATOM 639 C CA . ARG A 1 88 ? -8.014 2.062 6.369 1.00 95.00 88 ARG A CA 1
ATOM 640 C C . ARG A 1 88 ? -6.773 1.443 7.003 1.00 95.00 88 ARG A C 1
ATOM 642 O O . ARG A 1 88 ? -6.844 0.306 7.451 1.00 95.00 88 ARG A O 1
ATOM 649 N N . SER A 1 89 ? -5.665 2.185 7.076 1.00 93.69 89 SER A N 1
ATOM 650 C CA . SER A 1 89 ? -4.433 1.725 7.736 1.00 93.69 89 SER A CA 1
ATOM 651 C C . SER A 1 89 ? -4.709 1.291 9.181 1.00 93.69 89 SER A C 1
ATOM 653 O O . SER A 1 89 ? -4.387 0.176 9.583 1.00 93.69 89 SER A O 1
ATOM 655 N N . GLN A 1 90 ? -5.404 2.133 9.945 1.00 95.44 90 GLN A N 1
ATOM 656 C CA . GLN A 1 90 ? -5.714 1.864 11.348 1.00 95.44 90 GLN A CA 1
ATOM 657 C C . GLN A 1 90 ? -6.751 0.747 11.541 1.00 95.44 90 GLN A C 1
ATOM 659 O O . GLN A 1 90 ? -6.652 -0.003 12.510 1.00 95.44 90 GLN A O 1
ATOM 664 N N . VAL A 1 91 ? -7.707 0.585 10.618 1.00 97.38 91 VAL A N 1
ATOM 665 C CA . VAL A 1 91 ? -8.597 -0.588 10.572 1.00 97.38 91 VAL A CA 1
ATOM 666 C C . VAL A 1 91 ? -7.770 -1.861 10.430 1.00 97.38 91 VAL A C 1
ATOM 668 O O . VAL A 1 91 ? -7.982 -2.808 11.185 1.00 97.38 91 VAL A O 1
ATOM 671 N N . ARG A 1 92 ? -6.793 -1.887 9.513 1.00 96.62 92 ARG A N 1
ATOM 672 C CA . ARG A 1 92 ? -5.937 -3.064 9.328 1.00 96.62 92 ARG A CA 1
ATOM 673 C C . ARG A 1 92 ? -5.124 -3.378 10.583 1.00 96.62 92 ARG A C 1
ATOM 675 O O . ARG A 1 92 ? -5.100 -4.531 11.003 1.00 96.62 92 ARG A O 1
ATOM 682 N N . VAL A 1 93 ? -4.556 -2.362 11.238 1.00 95.31 93 VAL A N 1
ATOM 683 C CA . VAL A 1 93 ? -3.850 -2.520 12.526 1.00 95.31 93 VAL A CA 1
ATOM 684 C C . VAL A 1 93 ? -4.771 -3.075 13.618 1.00 95.31 93 VAL A C 1
ATOM 686 O O . VAL A 1 93 ? -4.385 -4.016 14.312 1.00 95.31 93 VAL A O 1
ATOM 689 N N . LEU A 1 94 ? -5.995 -2.549 13.754 1.00 97.06 94 LEU A N 1
ATOM 690 C CA . LEU A 1 94 ? -6.983 -3.055 14.715 1.00 97.06 94 LEU A CA 1
ATOM 691 C C . LEU A 1 94 ? -7.255 -4.539 14.479 1.00 97.06 94 LEU A C 1
ATOM 693 O O . LEU A 1 94 ? -7.153 -5.339 15.412 1.00 97.06 94 LEU A O 1
ATOM 697 N N . ILE A 1 95 ? -7.571 -4.904 13.234 1.00 97.94 95 ILE A N 1
ATOM 698 C CA . ILE A 1 95 ? -7.906 -6.279 12.867 1.00 97.94 95 ILE A CA 1
ATOM 699 C C . ILE A 1 95 ? -6.718 -7.208 13.119 1.00 97.94 95 ILE A C 1
ATOM 701 O O . ILE A 1 95 ? -6.899 -8.196 13.824 1.00 97.94 95 ILE A O 1
ATOM 705 N N . ARG A 1 96 ? -5.501 -6.874 12.664 1.00 96.56 96 ARG A N 1
ATOM 706 C CA . ARG A 1 96 ? -4.297 -7.682 12.948 1.00 96.56 96 ARG A CA 1
ATOM 707 C C . ARG A 1 96 ? -4.083 -7.891 14.445 1.00 96.56 96 ARG A C 1
ATOM 709 O O . ARG A 1 96 ? -3.869 -9.016 14.892 1.00 96.56 96 ARG A O 1
ATOM 716 N N . ASN A 1 97 ? -4.190 -6.821 15.235 1.00 95.75 97 ASN A N 1
ATOM 717 C CA . ASN A 1 97 ? -4.006 -6.900 16.682 1.00 95.75 97 ASN A CA 1
ATOM 718 C C . ASN A 1 97 ? -5.045 -7.804 17.342 1.00 95.75 97 ASN A C 1
ATOM 720 O O . ASN A 1 97 ? -4.699 -8.551 18.254 1.00 95.75 97 ASN A O 1
ATOM 724 N N . ARG A 1 98 ? -6.302 -7.767 16.888 1.00 97.00 98 ARG A N 1
ATOM 725 C CA . ARG A 1 98 ? -7.346 -8.645 17.428 1.00 97.00 98 ARG A CA 1
ATOM 726 C C . ARG A 1 98 ? -7.220 -10.083 16.934 1.00 97.00 98 ARG A C 1
ATOM 728 O O . ARG A 1 98 ? -7.415 -10.984 17.739 1.00 97.00 98 ARG A O 1
ATOM 735 N N . VAL A 1 99 ? -6.834 -10.318 15.677 1.00 97.44 99 VAL A N 1
ATOM 736 C CA . VAL A 1 99 ? -6.613 -11.673 15.130 1.00 97.44 99 VAL A CA 1
ATOM 737 C C . VAL A 1 99 ? -5.573 -12.440 15.947 1.00 97.44 99 VAL A C 1
ATOM 739 O O . VAL A 1 99 ? -5.728 -13.635 16.163 1.00 97.44 99 VAL A O 1
ATOM 742 N N . ARG A 1 100 ? -4.539 -11.765 16.460 1.00 95.62 100 ARG A N 1
ATOM 743 C CA . ARG A 1 100 ? -3.500 -12.396 17.295 1.00 95.62 100 ARG A CA 1
ATOM 744 C C . ARG A 1 100 ? -4.000 -12.859 18.666 1.00 95.62 100 ARG A C 1
ATOM 746 O O . ARG A 1 100 ? -3.399 -13.753 19.250 1.00 95.62 100 ARG A O 1
ATOM 753 N N . VAL A 1 101 ? -5.057 -12.238 19.190 1.00 96.44 101 VAL A N 1
ATOM 754 C CA . VAL A 1 101 ? -5.599 -12.534 20.527 1.00 96.44 101 VAL A CA 1
ATOM 755 C C . VAL A 1 101 ? -6.811 -13.462 20.426 1.00 96.44 101 VAL A C 1
ATOM 757 O O . VAL A 1 101 ? -6.907 -14.427 21.177 1.00 96.44 101 VAL A O 1
ATOM 760 N N . GLU A 1 102 ? -7.717 -13.198 19.481 1.00 97.38 102 GLU A N 1
ATOM 761 C CA . GLU A 1 102 ? -9.014 -13.875 19.345 1.00 97.38 102 GLU A CA 1
ATOM 762 C C . GLU A 1 102 ? -9.331 -14.213 17.870 1.00 97.38 102 GLU A C 1
ATOM 764 O O . GLU A 1 102 ? -10.331 -13.738 17.317 1.00 97.38 102 GLU A O 1
ATOM 769 N N . PRO A 1 103 ? -8.505 -15.037 17.196 1.00 97.25 103 PRO A N 1
ATOM 770 C CA . PRO A 1 103 ? -8.597 -15.254 15.747 1.00 97.25 103 PRO A CA 1
ATOM 771 C C . PRO A 1 103 ? -9.975 -15.757 15.298 1.00 97.25 103 PRO A C 1
ATOM 773 O O . PRO A 1 103 ? -10.525 -15.272 14.310 1.00 97.25 103 PRO A O 1
ATOM 776 N N . GLU A 1 104 ? -10.571 -16.686 16.048 1.00 97.94 104 GLU A N 1
ATOM 777 C CA . GLU A 1 104 ? -11.873 -17.278 15.716 1.00 97.94 104 GLU A CA 1
ATOM 778 C C . GLU A 1 104 ? -13.028 -16.274 15.835 1.00 97.94 104 GLU A C 1
ATOM 780 O O . GLU A 1 104 ? -13.953 -16.282 15.018 1.00 97.94 104 GLU A O 1
ATOM 785 N N . VAL A 1 105 ? -12.979 -15.389 16.838 1.00 98.19 105 VAL A N 1
ATOM 786 C CA . VAL A 1 105 ? -13.989 -14.342 17.048 1.00 98.19 105 VAL A CA 1
ATOM 787 C C . VAL A 1 105 ? -13.911 -13.319 15.923 1.00 98.19 105 VAL A C 1
ATOM 789 O O . VAL A 1 105 ? -14.945 -12.964 15.349 1.00 98.19 105 VAL A O 1
ATOM 792 N N . VAL A 1 106 ? -12.698 -12.885 15.568 1.00 98.25 106 VAL A N 1
ATOM 793 C CA . VAL A 1 106 ? -12.491 -11.905 14.498 1.00 98.25 106 VAL A CA 1
ATOM 794 C C . VAL A 1 106 ? -12.903 -12.477 13.144 1.00 98.25 106 VAL A C 1
ATOM 796 O O . VAL A 1 106 ? -13.667 -11.818 12.446 1.00 98.25 106 VAL A O 1
ATOM 799 N N . GLU A 1 107 ? -12.493 -13.700 12.789 1.00 98.31 107 GLU A N 1
ATOM 800 C CA . GLU A 1 107 ? -12.873 -14.340 11.516 1.00 98.31 107 GLU A CA 1
ATOM 801 C C . GLU A 1 107 ? -14.393 -14.497 11.395 1.00 98.31 107 GLU A C 1
ATOM 803 O O . GLU A 1 107 ? -14.989 -14.086 10.397 1.00 98.31 107 GLU A O 1
ATOM 808 N N . ARG A 1 108 ? -15.045 -15.052 12.426 1.00 98.38 108 ARG A N 1
ATOM 809 C CA . ARG A 1 108 ? -16.503 -15.245 12.447 1.00 98.38 108 ARG A CA 1
ATOM 810 C C . ARG A 1 108 ? -17.241 -13.917 12.297 1.00 98.38 108 ARG A C 1
ATOM 812 O O . ARG A 1 108 ? -18.164 -13.817 11.490 1.00 98.38 108 ARG A O 1
ATOM 819 N N . THR A 1 109 ? -16.824 -12.904 13.052 1.00 98.50 109 THR A N 1
ATOM 820 C CA . THR A 1 109 ? -17.458 -11.580 13.039 1.00 98.50 109 THR A CA 1
ATOM 821 C C . THR A 1 109 ? -17.233 -10.860 11.716 1.00 98.50 109 THR A C 1
ATOM 823 O O . THR A 1 109 ? -18.180 -10.334 11.133 1.00 98.50 109 THR A O 1
ATOM 826 N N . TRP A 1 110 ? -15.999 -10.868 11.211 1.00 98.44 110 TRP A N 1
ATOM 827 C CA . TRP A 1 110 ? -15.647 -10.273 9.927 1.00 98.44 110 TRP A CA 1
ATOM 828 C C . TRP A 1 110 ? -16.452 -10.902 8.795 1.00 98.44 110 TRP A C 1
ATOM 830 O O . TRP A 1 110 ? -17.070 -10.190 8.003 1.00 98.44 110 TRP A O 1
ATOM 840 N N . ARG A 1 111 ? -16.518 -12.235 8.744 1.00 98.31 111 ARG A N 1
ATOM 841 C CA . ARG A 1 111 ? -17.288 -12.954 7.726 1.00 98.31 111 ARG A CA 1
ATOM 842 C C . ARG A 1 111 ? -18.783 -12.664 7.823 1.00 98.31 111 ARG A C 1
ATOM 844 O O . ARG A 1 111 ? -19.422 -12.480 6.791 1.00 98.31 111 ARG A O 1
ATOM 851 N N . ALA A 1 112 ? -19.332 -12.575 9.035 1.00 98.31 112 ALA A N 1
ATOM 852 C CA . ALA A 1 112 ? -20.731 -12.205 9.240 1.00 98.31 112 ALA A CA 1
ATOM 853 C C . ALA A 1 112 ? -21.038 -10.769 8.771 1.00 98.31 112 ALA A C 1
ATOM 855 O O . ALA A 1 112 ? -22.098 -10.535 8.199 1.00 98.31 112 ALA A O 1
ATOM 856 N N . ALA A 1 113 ? -20.115 -9.825 8.982 1.00 97.75 113 ALA A N 1
ATOM 857 C CA . ALA A 1 113 ? -20.288 -8.422 8.599 1.00 97.75 113 ALA A CA 1
ATOM 858 C C . ALA A 1 113 ? -20.057 -8.164 7.099 1.00 97.75 113 ALA A C 1
ATOM 860 O O . ALA A 1 113 ? -20.729 -7.335 6.492 1.00 97.75 113 ALA A O 1
ATOM 861 N N . THR A 1 114 ? -19.088 -8.854 6.494 1.00 97.56 114 THR A N 1
ATOM 862 C CA . THR A 1 114 ? -18.603 -8.544 5.138 1.00 97.56 114 THR A CA 1
ATOM 863 C C . THR A 1 114 ? -19.028 -9.552 4.074 1.00 97.56 114 THR A C 1
ATOM 865 O O . THR A 1 114 ? -18.980 -9.237 2.886 1.00 97.56 114 THR A O 1
ATOM 868 N N . GLY A 1 115 ? -19.415 -10.766 4.475 1.00 97.88 115 GLY A N 1
ATOM 869 C CA . GLY A 1 115 ? -19.676 -11.884 3.567 1.00 97.88 115 GLY A CA 1
ATOM 870 C C . GLY A 1 115 ? -18.420 -12.534 2.969 1.00 97.88 115 GLY A C 1
ATOM 871 O O . GLY A 1 115 ? -18.554 -13.454 2.166 1.00 97.88 115 GLY A O 1
ATOM 872 N N . ILE A 1 116 ? -17.212 -12.095 3.345 1.00 96.88 116 ILE A N 1
ATOM 873 C CA . ILE A 1 116 ? -15.931 -12.606 2.825 1.00 96.88 116 ILE A CA 1
ATOM 874 C C . ILE A 1 116 ? -15.018 -13.094 3.966 1.00 96.88 116 ILE A C 1
ATOM 876 O O . ILE A 1 116 ? -15.183 -12.647 5.103 1.00 96.88 116 ILE A O 1
ATOM 880 N N . PRO A 1 117 ? -14.072 -14.022 3.710 1.00 97.00 117 PRO A N 1
ATOM 881 C CA . PRO A 1 117 ? -13.077 -14.419 4.713 1.00 97.00 117 PRO A CA 1
ATOM 882 C C . PRO A 1 117 ? -12.150 -13.252 5.088 1.00 97.00 117 PRO A C 1
ATOM 884 O O . PRO A 1 117 ? -12.073 -12.259 4.350 1.00 97.00 117 PRO A O 1
ATOM 887 N N . LEU A 1 118 ? -11.424 -13.367 6.210 1.00 96.44 118 LEU A N 1
ATOM 888 C CA . LEU A 1 118 ? -10.373 -12.397 6.517 1.00 96.44 118 LEU A CA 1
ATOM 889 C C . LEU A 1 118 ? -9.330 -12.366 5.389 1.00 96.44 118 LEU A C 1
ATOM 891 O O . LEU A 1 118 ? -8.866 -13.418 4.940 1.00 96.44 118 LEU A O 1
ATOM 895 N N . PRO A 1 119 ? -8.931 -11.171 4.927 1.00 95.12 119 PRO A N 1
ATOM 896 C CA . PRO A 1 119 ? -7.853 -11.047 3.958 1.00 95.12 119 PRO A CA 1
ATOM 897 C C . PRO A 1 119 ? -6.507 -11.513 4.528 1.00 95.12 119 PRO A C 1
ATOM 899 O O . PRO A 1 119 ? -6.250 -11.359 5.719 1.00 95.12 119 PRO A O 1
A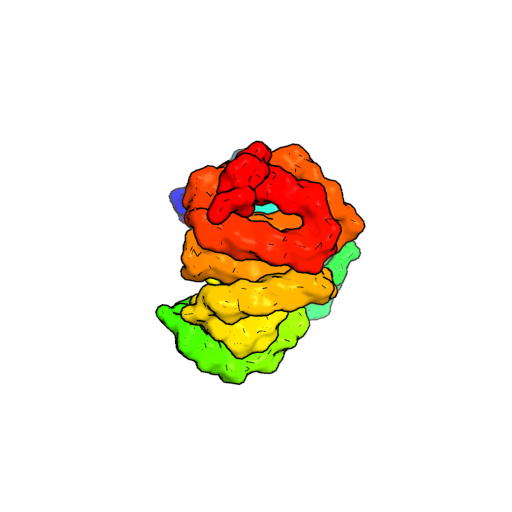TOM 902 N N . ALA A 1 120 ? -5.600 -11.967 3.659 1.00 94.50 120 ALA A N 1
ATOM 903 C CA . ALA A 1 120 ? -4.261 -12.423 4.048 1.00 94.50 120 ALA A CA 1
ATOM 904 C C . ALA A 1 120 ? -3.460 -11.377 4.850 1.00 94.50 120 ALA A C 1
ATOM 906 O O . ALA A 1 120 ? -2.767 -11.730 5.802 1.00 94.50 120 ALA A O 1
ATOM 907 N N . TRP A 1 121 ? -3.631 -10.077 4.556 1.00 95.25 121 TRP A N 1
ATOM 908 C CA . TRP A 1 121 ? -2.961 -9.002 5.301 1.00 95.25 121 TRP A CA 1
ATOM 909 C C . TRP A 1 121 ? -3.289 -9.001 6.806 1.00 95.25 121 TRP A C 1
ATOM 911 O O . TRP A 1 121 ? -2.514 -8.467 7.599 1.00 95.25 121 TRP A O 1
ATOM 921 N N . ALA A 1 122 ? -4.415 -9.598 7.222 1.00 96.94 122 ALA A N 1
ATOM 922 C CA . ALA A 1 122 ? -4.822 -9.679 8.626 1.00 96.94 122 ALA A CA 1
ATOM 923 C C . ALA A 1 122 ? -3.912 -10.598 9.462 1.00 96.94 122 ALA A C 1
ATOM 925 O O . ALA A 1 122 ? -3.908 -10.502 10.690 1.00 96.94 122 ALA A O 1
ATOM 926 N N . PHE A 1 123 ? -3.134 -11.459 8.804 1.00 95.69 123 PHE A N 1
ATOM 927 C CA . PHE A 1 123 ? -2.252 -12.438 9.438 1.00 95.69 123 PHE A CA 1
ATOM 928 C C . PHE A 1 123 ? -0.776 -12.025 9.426 1.00 95.69 123 PHE A C 1
ATOM 930 O O . PHE A 1 123 ? 0.057 -12.745 9.971 1.00 95.69 123 PHE A O 1
ATOM 937 N N . LEU A 1 124 ? -0.445 -10.862 8.857 1.00 95.06 124 LEU A N 1
ATOM 938 C CA . LEU A 1 124 ? 0.924 -10.348 8.861 1.00 95.06 124 LEU A CA 1
ATOM 939 C C . LEU A 1 124 ? 1.401 -10.063 10.293 1.00 95.06 124 LEU A C 1
ATOM 941 O O . LEU A 1 124 ? 0.664 -9.506 11.122 1.00 95.06 124 LEU A O 1
ATOM 945 N N . SER A 1 125 ? 2.650 -10.414 10.595 1.00 92.69 125 SER A N 1
ATOM 946 C CA . SER A 1 125 ? 3.276 -9.997 11.849 1.00 92.69 125 SER A CA 1
ATOM 947 C C . SER A 1 125 ? 3.824 -8.572 11.727 1.00 92.69 125 SER A C 1
ATOM 949 O O . SER A 1 125 ? 4.165 -8.120 10.635 1.00 92.69 125 SER A O 1
ATOM 951 N N . ASP A 1 126 ? 3.901 -7.847 12.846 1.00 91.56 126 ASP A N 1
ATOM 952 C CA . ASP A 1 126 ? 4.502 -6.505 12.834 1.00 91.56 126 ASP A CA 1
ATOM 953 C C . ASP A 1 126 ? 6.002 -6.595 12.536 1.00 91.56 126 ASP A C 1
ATOM 955 O O . ASP A 1 126 ? 6.511 -5.778 11.785 1.00 91.56 126 ASP A O 1
ATOM 959 N N . ALA A 1 127 ? 6.671 -7.659 12.997 1.00 92.94 127 ALA A N 1
ATOM 960 C CA . ALA A 1 127 ? 8.069 -7.927 12.671 1.00 92.94 127 ALA A CA 1
ATOM 961 C C . ALA A 1 127 ? 8.298 -8.079 11.158 1.00 92.94 127 ALA A C 1
ATOM 963 O O . ALA A 1 127 ? 9.288 -7.581 10.638 1.00 92.94 127 ALA A O 1
ATOM 964 N N . ASP A 1 128 ? 7.380 -8.722 10.425 1.00 93.25 128 ASP A N 1
ATOM 965 C CA . ASP A 1 128 ? 7.518 -8.833 8.969 1.00 93.25 128 ASP A CA 1
ATOM 966 C C . ASP A 1 128 ? 7.410 -7.470 8.280 1.00 93.25 128 ASP A C 1
ATOM 968 O O . ASP A 1 128 ? 8.119 -7.216 7.308 1.00 93.25 128 ASP A O 1
ATOM 972 N N . ILE A 1 129 ? 6.533 -6.597 8.782 1.00 95.00 129 ILE A N 1
ATOM 973 C CA . ILE A 1 129 ? 6.346 -5.244 8.253 1.00 95.00 129 ILE A CA 1
ATOM 974 C C . ILE A 1 129 ? 7.552 -4.371 8.588 1.00 95.00 129 ILE A C 1
ATOM 976 O O . ILE A 1 129 ? 8.048 -3.683 7.699 1.00 95.00 129 ILE A O 1
ATOM 980 N N . ASP A 1 130 ? 8.036 -4.428 9.826 1.00 95.31 130 ASP A N 1
ATOM 981 C CA . ASP A 1 130 ? 9.175 -3.644 10.299 1.00 95.31 130 ASP A CA 1
ATOM 982 C C . ASP A 1 130 ? 10.465 -4.039 9.566 1.00 95.31 130 ASP A C 1
ATOM 984 O O . ASP A 1 130 ? 11.152 -3.166 9.038 1.00 95.31 130 ASP A O 1
ATOM 988 N N . ASP A 1 131 ? 10.742 -5.339 9.420 1.00 95.94 131 ASP A N 1
ATOM 989 C CA . ASP A 1 131 ? 11.943 -5.828 8.731 1.00 95.94 131 ASP A CA 1
ATOM 990 C C . ASP A 1 131 ? 11.933 -5.447 7.231 1.00 95.94 131 ASP A C 1
ATOM 992 O O . ASP A 1 131 ? 12.953 -5.060 6.656 1.00 95.94 131 ASP A O 1
ATOM 996 N N . VAL A 1 132 ? 10.770 -5.509 6.567 1.00 97.25 132 VAL A N 1
ATOM 997 C CA . VAL A 1 132 ? 10.634 -5.078 5.159 1.00 97.25 132 VAL A CA 1
ATOM 998 C C . VAL A 1 132 ? 10.678 -3.550 5.038 1.00 97.25 132 VAL A C 1
ATOM 1000 O O . VAL A 1 132 ? 11.216 -3.027 4.060 1.00 97.25 132 VAL A O 1
ATOM 1003 N N . ALA A 1 133 ? 10.155 -2.815 6.020 1.00 96.75 133 ALA A N 1
ATOM 1004 C CA . ALA A 1 133 ? 10.266 -1.362 6.063 1.00 96.75 133 ALA A CA 1
ATOM 1005 C C . ALA A 1 133 ? 11.722 -0.912 6.245 1.00 96.75 133 ALA A C 1
ATOM 1007 O O . ALA A 1 133 ? 12.139 0.028 5.568 1.00 96.75 133 ALA A O 1
ATOM 1008 N N . GLU A 1 134 ? 12.508 -1.603 7.079 1.00 97.00 134 GLU A N 1
ATOM 1009 C CA . GLU A 1 134 ? 13.952 -1.380 7.220 1.00 97.00 134 GLU A CA 1
ATOM 1010 C C . GLU A 1 134 ? 14.674 -1.606 5.887 1.00 97.00 134 GLU A C 1
ATOM 1012 O O . GLU A 1 134 ? 15.430 -0.745 5.435 1.00 97.00 134 GLU A O 1
ATOM 1017 N N . TRP A 1 135 ? 14.366 -2.708 5.199 1.00 97.88 135 TRP A N 1
ATOM 1018 C CA . TRP A 1 135 ? 14.901 -2.992 3.867 1.00 97.88 135 TRP A CA 1
ATOM 1019 C C . TRP A 1 135 ? 14.623 -1.875 2.850 1.00 97.88 135 TRP A C 1
ATOM 1021 O O . TRP A 1 135 ? 15.523 -1.476 2.106 1.00 97.88 135 TRP A O 1
ATOM 1031 N N . ILE A 1 136 ? 13.399 -1.337 2.840 1.00 97.69 136 ILE A N 1
ATOM 1032 C CA . ILE A 1 136 ? 13.005 -0.232 1.953 1.00 97.69 136 ILE A CA 1
ATOM 1033 C C . ILE A 1 136 ? 13.682 1.085 2.341 1.00 97.69 136 ILE A C 1
ATOM 1035 O O . ILE A 1 136 ? 13.982 1.903 1.468 1.00 97.69 136 ILE A O 1
ATOM 1039 N N . ALA A 1 137 ? 13.878 1.307 3.640 1.00 96.81 137 ALA A N 1
ATOM 1040 C CA . ALA A 1 137 ? 14.443 2.528 4.202 1.00 96.81 137 ALA A CA 1
ATOM 1041 C C . ALA A 1 137 ? 15.980 2.551 4.216 1.00 96.81 137 ALA A C 1
ATOM 1043 O O . ALA A 1 137 ? 16.556 3.549 4.656 1.00 96.81 137 ALA A O 1
ATOM 1044 N N . ALA A 1 138 ? 16.636 1.489 3.734 1.00 97.75 138 ALA A N 1
ATOM 1045 C CA . ALA A 1 138 ? 18.086 1.401 3.624 1.00 97.75 138 ALA A CA 1
ATOM 1046 C C . ALA A 1 138 ? 18.687 2.649 2.955 1.00 97.75 138 ALA A C 1
ATOM 1048 O O . ALA A 1 138 ? 18.178 3.166 1.956 1.00 97.75 138 ALA A O 1
ATOM 1049 N N . SER A 1 139 ? 19.806 3.127 3.497 1.00 96.62 139 SER A N 1
ATOM 1050 C CA . SER A 1 139 ? 20.432 4.386 3.078 1.00 96.62 139 SER A CA 1
ATOM 1051 C C . SER A 1 139 ? 21.143 4.291 1.724 1.00 96.62 139 SER A C 1
ATOM 1053 O O . SER A 1 139 ? 21.448 5.309 1.099 1.00 96.62 139 SER A O 1
ATOM 1055 N N . SER A 1 140 ? 21.406 3.067 1.257 1.00 97.00 140 SER A N 1
ATOM 1056 C CA . SER A 1 140 ? 22.045 2.777 -0.024 1.00 97.00 140 SER A CA 1
ATOM 1057 C C . SER A 1 140 ? 21.529 1.472 -0.635 1.00 97.00 140 SER A C 1
ATOM 1059 O O . SER A 1 140 ? 21.011 0.598 0.060 1.00 97.00 140 SER A O 1
ATOM 1061 N N . TRP A 1 141 ? 21.726 1.297 -1.946 1.00 96.69 141 TRP A N 1
ATOM 1062 C CA . TRP A 1 141 ? 21.380 0.043 -2.625 1.00 96.69 141 TRP A CA 1
ATOM 1063 C C . TRP A 1 141 ? 22.246 -1.141 -2.191 1.00 96.69 141 TRP A C 1
ATOM 1065 O O . TRP A 1 141 ? 21.781 -2.276 -2.233 1.00 96.69 141 TRP A O 1
ATOM 1075 N N . GLU A 1 142 ? 23.483 -0.893 -1.756 1.00 96.88 142 GLU A N 1
ATOM 1076 C CA . GLU A 1 142 ? 24.364 -1.932 -1.216 1.00 96.88 142 GLU A CA 1
ATOM 1077 C C . GLU A 1 142 ? 23.839 -2.455 0.126 1.00 96.88 142 GLU A C 1
ATOM 1079 O O . GLU A 1 142 ? 23.715 -3.666 0.309 1.00 96.88 142 GLU A O 1
ATOM 1084 N N . GLU A 1 143 ? 23.438 -1.550 1.021 1.00 97.88 143 GLU A N 1
ATOM 1085 C CA . GLU A 1 143 ? 22.792 -1.898 2.290 1.00 97.88 143 GLU A CA 1
ATOM 1086 C C . GLU A 1 143 ? 21.452 -2.613 2.063 1.00 97.88 143 GLU A C 1
ATOM 1088 O O . GLU A 1 143 ? 21.223 -3.687 2.617 1.00 97.88 143 GLU A O 1
ATOM 1093 N N . SER A 1 144 ? 20.605 -2.081 1.173 1.00 97.94 144 SER A N 1
ATOM 1094 C CA . SER A 1 144 ? 19.343 -2.722 0.782 1.00 97.94 144 SER A CA 1
ATOM 1095 C C . SER A 1 144 ? 19.579 -4.146 0.265 1.00 97.94 144 SER A C 1
ATOM 1097 O O . SER A 1 144 ? 18.869 -5.074 0.646 1.00 97.94 144 SER A O 1
ATOM 1099 N N . ARG A 1 145 ? 20.616 -4.364 -0.555 1.00 97.75 145 ARG A N 1
ATOM 1100 C CA . ARG A 1 145 ? 20.976 -5.697 -1.063 1.00 97.75 145 ARG A CA 1
ATOM 1101 C C . ARG A 1 145 ? 21.449 -6.640 0.041 1.00 97.75 145 ARG A C 1
ATOM 1103 O O . ARG A 1 145 ? 21.102 -7.821 0.015 1.00 97.75 145 ARG A O 1
ATOM 1110 N N . ALA A 1 146 ? 22.228 -6.147 1.001 1.00 97.38 146 ALA A N 1
ATOM 1111 C CA . ALA A 1 146 ? 22.645 -6.943 2.152 1.00 97.38 146 ALA A CA 1
ATOM 1112 C C . ALA A 1 146 ? 21.431 -7.387 2.989 1.00 97.38 146 ALA A C 1
ATOM 1114 O O . ALA A 1 146 ? 21.312 -8.570 3.320 1.00 97.38 146 ALA A O 1
ATOM 1115 N N . LEU A 1 147 ? 20.491 -6.469 3.244 1.00 97.38 147 LEU A N 1
ATOM 1116 C CA . LEU A 1 147 ? 19.228 -6.758 3.929 1.00 97.38 147 LEU A CA 1
ATOM 1117 C C . LEU A 1 147 ? 18.352 -7.734 3.135 1.00 97.38 147 LEU A C 1
ATOM 1119 O O . LEU A 1 147 ? 17.827 -8.677 3.716 1.00 97.38 147 LEU A O 1
ATOM 1123 N N . TYR A 1 148 ? 18.262 -7.593 1.808 1.00 96.75 148 TYR A N 1
ATOM 1124 C CA . TYR A 1 148 ? 17.568 -8.558 0.948 1.00 96.75 148 TYR A CA 1
ATOM 1125 C C . TYR A 1 148 ? 18.104 -9.984 1.143 1.00 96.75 148 TYR A C 1
ATOM 1127 O O . TYR A 1 148 ? 17.325 -10.925 1.280 1.00 96.75 148 TYR A O 1
ATOM 1135 N N . GLY A 1 149 ? 19.432 -10.145 1.207 1.00 95.38 149 GLY A N 1
ATOM 1136 C CA . GLY A 1 149 ? 20.066 -11.437 1.474 1.00 95.38 149 GLY A CA 1
ATOM 1137 C C . GLY A 1 149 ? 19.744 -11.988 2.867 1.00 95.38 149 GLY A C 1
ATOM 1138 O O . GLY A 1 149 ? 19.435 -13.172 3.000 1.00 95.38 149 GLY A O 1
ATOM 1139 N N . ALA A 1 150 ? 19.765 -11.136 3.896 1.00 96.25 150 ALA A N 1
ATOM 1140 C CA . ALA A 1 150 ? 19.427 -11.519 5.270 1.00 96.25 150 ALA A CA 1
ATOM 1141 C C . ALA A 1 150 ? 17.940 -11.884 5.441 1.00 96.25 150 ALA A C 1
ATOM 1143 O O . ALA A 1 150 ? 17.601 -12.777 6.217 1.00 96.25 150 ALA A O 1
ATOM 1144 N N . LEU A 1 151 ? 17.061 -11.225 4.684 1.00 95.00 151 LEU A N 1
ATOM 1145 C CA . LEU A 1 151 ? 15.606 -11.369 4.749 1.00 95.00 151 LEU A CA 1
ATOM 1146 C C . LEU A 1 151 ? 15.038 -12.258 3.634 1.00 95.00 151 LEU A C 1
ATOM 1148 O O . LEU A 1 151 ? 13.820 -12.293 3.457 1.00 95.00 151 LEU A O 1
ATOM 1152 N N . ALA A 1 152 ? 15.887 -12.981 2.891 1.00 90.56 152 ALA A N 1
ATOM 1153 C CA . ALA A 1 152 ? 15.528 -13.655 1.640 1.00 90.56 152 ALA A CA 1
ATOM 1154 C C . ALA A 1 152 ? 14.238 -14.485 1.740 1.00 90.56 152 ALA A C 1
ATOM 1156 O O . ALA A 1 152 ? 13.356 -14.351 0.894 1.00 90.56 152 ALA A O 1
ATOM 1157 N N . GLY A 1 153 ? 14.078 -15.286 2.801 1.00 90.00 153 GLY A N 1
ATOM 1158 C CA . GLY A 1 153 ? 12.878 -16.110 3.005 1.00 90.00 153 GLY A CA 1
ATOM 1159 C C . GLY A 1 153 ? 11.578 -15.308 3.143 1.00 90.00 153 GLY A C 1
ATOM 1160 O O . GLY A 1 153 ? 10.524 -15.774 2.722 1.00 90.00 153 GLY A O 1
ATOM 1161 N N . ARG A 1 154 ? 11.647 -14.085 3.678 1.00 90.88 154 ARG A N 1
ATOM 1162 C CA . ARG A 1 154 ? 10.490 -13.202 3.858 1.00 90.88 154 ARG A CA 1
ATOM 1163 C C . ARG A 1 154 ? 10.190 -12.387 2.606 1.00 90.88 154 ARG A C 1
ATOM 1165 O O . ARG A 1 154 ? 9.047 -12.360 2.160 1.00 90.88 154 ARG A O 1
ATOM 1172 N N . VAL A 1 155 ? 11.207 -11.767 2.007 1.00 91.50 155 VAL A N 1
ATOM 1173 C CA . VAL A 1 155 ? 11.040 -10.929 0.801 1.00 91.50 155 VAL A CA 1
ATOM 1174 C C . VAL A 1 155 ? 10.709 -11.739 -0.455 1.00 91.50 155 VAL A C 1
ATOM 1176 O O . VAL A 1 155 ? 10.230 -11.180 -1.433 1.00 91.50 155 VAL A O 1
ATOM 1179 N N . THR A 1 156 ? 10.929 -13.057 -0.432 1.00 90.69 156 THR A N 1
ATOM 1180 C CA . THR A 1 156 ? 10.500 -13.984 -1.496 1.00 90.69 156 THR A CA 1
ATOM 1181 C C . THR A 1 156 ? 9.248 -14.789 -1.135 1.00 90.69 156 THR A C 1
ATOM 1183 O O . THR A 1 156 ? 8.825 -15.649 -1.909 1.00 90.69 156 THR A O 1
ATOM 1186 N N . SER A 1 157 ? 8.642 -14.528 0.028 1.00 93.88 157 SER A N 1
ATOM 1187 C CA . SER A 1 157 ? 7.398 -15.184 0.435 1.00 93.88 157 SER A CA 1
ATOM 1188 C C . SER A 1 157 ? 6.219 -14.749 -0.441 1.00 93.88 157 SER A C 1
ATOM 1190 O O . SER A 1 157 ? 6.242 -13.690 -1.065 1.00 93.88 157 SER A O 1
ATOM 1192 N N . GLN A 1 158 ? 5.148 -15.546 -0.452 1.00 91.69 158 GLN A N 1
ATOM 1193 C CA . GLN A 1 158 ? 3.907 -15.190 -1.155 1.00 91.69 158 GLN A CA 1
ATOM 1194 C C . GLN A 1 158 ? 3.210 -13.965 -0.538 1.00 91.69 158 GLN A C 1
ATOM 1196 O O . GLN A 1 158 ? 2.424 -13.305 -1.215 1.00 91.69 158 GLN A O 1
ATOM 1201 N N . ASP A 1 159 ? 3.531 -13.633 0.715 1.00 93.94 159 ASP A N 1
ATOM 1202 C CA . ASP A 1 159 ? 2.893 -12.553 1.464 1.00 93.94 159 ASP A CA 1
ATOM 1203 C C . ASP A 1 159 ? 3.563 -11.188 1.265 1.00 93.94 159 ASP A C 1
ATOM 1205 O O . ASP A 1 159 ? 3.020 -10.168 1.700 1.00 93.94 159 ASP A O 1
ATOM 1209 N N . ILE A 1 160 ? 4.719 -11.132 0.589 1.00 95.69 160 ILE A N 1
ATOM 1210 C CA . ILE A 1 160 ? 5.498 -9.895 0.446 1.00 95.69 160 ILE A CA 1
ATOM 1211 C C . ILE A 1 160 ? 4.689 -8.763 -0.191 1.00 95.69 160 ILE A C 1
ATOM 1213 O O . ILE A 1 160 ? 4.787 -7.621 0.248 1.00 95.69 160 ILE A O 1
ATOM 1217 N N . GLU A 1 161 ? 3.824 -9.060 -1.163 1.00 95.81 161 GLU A N 1
ATOM 1218 C CA . GLU A 1 161 ? 2.984 -8.034 -1.789 1.00 95.81 161 GLU A CA 1
ATOM 1219 C C . GLU A 1 161 ? 2.001 -7.400 -0.799 1.00 95.81 161 GLU A C 1
ATOM 1221 O O . GLU A 1 161 ? 1.794 -6.186 -0.839 1.00 95.81 161 GLU A O 1
ATOM 1226 N N . TYR A 1 162 ? 1.464 -8.181 0.145 1.00 95.75 162 TYR A N 1
ATOM 1227 C CA . TYR A 1 162 ? 0.628 -7.639 1.214 1.00 95.75 162 TYR A CA 1
ATOM 1228 C C . TYR A 1 162 ? 1.443 -6.760 2.161 1.00 95.75 162 TYR A C 1
ATOM 1230 O O . TYR A 1 162 ? 0.975 -5.685 2.527 1.00 95.75 162 TYR A O 1
ATOM 1238 N N . VAL A 1 163 ? 2.667 -7.163 2.517 1.00 96.62 163 VAL A N 1
ATOM 1239 C CA . VAL A 1 163 ? 3.557 -6.350 3.365 1.00 96.62 163 VAL A CA 1
ATOM 1240 C C . VAL A 1 163 ? 3.891 -5.013 2.694 1.00 96.62 163 VAL A C 1
ATOM 1242 O O . VAL A 1 163 ? 3.786 -3.959 3.321 1.00 96.62 163 VAL A O 1
ATOM 1245 N N . LEU A 1 164 ? 4.230 -5.027 1.404 1.00 97.12 164 LEU A N 1
ATOM 1246 C CA . LEU A 1 164 ? 4.517 -3.811 0.638 1.00 97.12 164 LEU A CA 1
ATOM 1247 C C . LEU A 1 164 ? 3.295 -2.883 0.554 1.00 97.12 164 LEU A C 1
ATOM 1249 O O . LEU A 1 164 ? 3.435 -1.665 0.693 1.00 97.12 164 LEU A O 1
ATOM 1253 N N . ASP A 1 165 ? 2.094 -3.440 0.385 1.00 95.75 165 ASP A N 1
ATOM 1254 C CA . ASP A 1 165 ? 0.848 -2.670 0.418 1.00 95.75 165 ASP A CA 1
ATOM 1255 C C . ASP A 1 165 ? 0.567 -2.055 1.796 1.00 95.75 165 ASP A C 1
ATOM 1257 O O . ASP A 1 165 ? 0.120 -0.907 1.864 1.00 95.75 165 ASP A O 1
ATOM 1261 N N . GLU A 1 166 ? 0.853 -2.771 2.889 1.00 94.94 166 GLU A N 1
ATOM 1262 C CA . GLU A 1 166 ? 0.737 -2.231 4.251 1.00 94.94 166 GLU A CA 1
ATOM 1263 C C . GLU A 1 166 ? 1.653 -1.028 4.467 1.00 94.94 166 GLU A C 1
ATOM 1265 O O . GLU A 1 166 ? 1.219 -0.010 5.012 1.00 94.94 166 GLU A O 1
ATOM 1270 N N . ILE A 1 167 ? 2.896 -1.111 3.990 1.00 95.31 167 ILE A N 1
ATOM 1271 C CA . ILE A 1 167 ? 3.877 -0.030 4.118 1.00 95.31 167 ILE A CA 1
ATOM 1272 C C . ILE A 1 167 ? 3.408 1.215 3.357 1.00 95.31 167 ILE A C 1
ATOM 1274 O O . ILE A 1 167 ? 3.404 2.312 3.916 1.00 95.31 167 ILE A O 1
ATOM 1278 N N . VAL A 1 168 ? 2.935 1.067 2.112 1.00 95.12 168 VAL A N 1
ATOM 1279 C CA . VAL A 1 168 ? 2.408 2.203 1.325 1.00 95.12 168 VAL A CA 1
ATOM 1280 C C . VAL A 1 168 ? 1.134 2.782 1.940 1.00 95.12 168 VAL A C 1
ATOM 1282 O O . VAL A 1 168 ? 0.903 3.992 1.859 1.00 95.12 168 VAL A O 1
ATOM 1285 N N . LEU A 1 169 ? 0.290 1.934 2.531 1.00 92.12 169 LEU A N 1
ATOM 1286 C CA . LEU A 1 169 ? -0.932 2.368 3.200 1.00 92.12 169 LEU A CA 1
ATOM 1287 C C . LEU A 1 169 ? -0.629 3.157 4.485 1.00 92.12 169 LEU A C 1
ATOM 1289 O O . LEU A 1 169 ? -1.356 4.105 4.786 1.00 92.12 169 LEU A O 1
ATOM 1293 N N . GLY A 1 170 ? 0.422 2.780 5.220 1.00 89.44 170 GLY A N 1
ATOM 1294 C CA . GLY A 1 170 ? 0.892 3.476 6.421 1.00 89.44 170 GLY A CA 1
ATOM 1295 C C . GLY A 1 170 ? 1.656 4.770 6.125 1.00 89.44 170 GLY A C 1
ATOM 1296 O O . GLY A 1 170 ? 1.446 5.774 6.808 1.00 89.44 170 GLY A O 1
ATOM 1297 N N . ASP A 1 171 ? 2.494 4.780 5.084 1.00 91.00 171 ASP A N 1
ATOM 1298 C CA . ASP A 1 171 ? 3.236 5.962 4.642 1.00 91.00 171 ASP A CA 1
ATOM 1299 C C . ASP A 1 171 ? 3.277 6.077 3.112 1.00 91.00 171 ASP A C 1
ATOM 1301 O O . ASP A 1 171 ? 4.111 5.496 2.413 1.00 91.00 171 ASP A O 1
ATOM 1305 N N . VAL A 1 172 ? 2.398 6.927 2.575 1.00 88.56 172 VAL A N 1
ATOM 1306 C CA . VAL A 1 172 ? 2.301 7.174 1.131 1.00 88.56 172 VAL A CA 1
ATOM 1307 C C . VAL A 1 172 ? 3.594 7.728 0.521 1.00 88.56 172 VAL A C 1
ATOM 1309 O O . VAL A 1 172 ? 3.813 7.569 -0.682 1.00 88.56 172 VAL A O 1
ATOM 1312 N N . ARG A 1 173 ? 4.470 8.353 1.323 1.00 92.19 173 ARG A N 1
ATOM 1313 C CA . ARG A 1 173 ? 5.756 8.893 0.848 1.00 92.19 173 ARG A CA 1
ATOM 1314 C C . ARG A 1 173 ? 6.705 7.777 0.414 1.00 92.19 173 ARG A C 1
ATOM 1316 O O . ARG A 1 173 ? 7.542 8.006 -0.455 1.00 92.19 173 ARG A O 1
ATOM 1323 N N . LEU A 1 174 ? 6.530 6.566 0.946 1.00 95.06 174 LEU A N 1
ATOM 1324 C CA . LEU A 1 174 ? 7.324 5.391 0.585 1.00 95.06 174 LEU A CA 1
ATOM 1325 C C . LEU A 1 174 ? 6.877 4.734 -0.727 1.00 95.06 174 LEU A C 1
ATOM 1327 O O . LEU A 1 174 ? 7.546 3.822 -1.202 1.00 95.06 174 LEU A O 1
ATOM 1331 N N . ARG A 1 175 ? 5.793 5.198 -1.369 1.00 95.62 175 ARG A N 1
ATOM 1332 C CA . ARG A 1 175 ? 5.253 4.596 -2.604 1.00 95.62 175 ARG A CA 1
ATOM 1333 C C . ARG A 1 175 ? 6.299 4.431 -3.708 1.00 95.62 175 ARG A C 1
ATOM 1335 O O . ARG A 1 175 ? 6.343 3.391 -4.364 1.00 95.62 175 ARG A O 1
ATOM 1342 N N . THR A 1 176 ? 7.125 5.451 -3.923 1.00 96.38 176 THR A N 1
ATOM 1343 C CA . THR A 1 176 ? 8.177 5.421 -4.946 1.00 96.38 176 THR A CA 1
ATOM 1344 C C . THR A 1 176 ? 9.239 4.379 -4.601 1.00 96.38 176 THR A C 1
ATOM 1346 O O . THR A 1 176 ? 9.570 3.551 -5.446 1.00 96.38 176 THR A O 1
ATOM 1349 N N . ALA A 1 177 ? 9.710 4.358 -3.350 1.00 97.38 177 ALA A N 1
ATOM 1350 C CA . ALA A 1 177 ? 10.696 3.386 -2.887 1.00 97.38 177 ALA A CA 1
ATOM 1351 C C . ALA A 1 177 ? 10.152 1.950 -2.970 1.00 97.38 177 ALA A C 1
ATOM 1353 O O . ALA A 1 177 ? 10.821 1.071 -3.508 1.00 97.38 177 ALA A O 1
ATOM 1354 N N . VAL A 1 178 ? 8.910 1.720 -2.536 1.00 98.00 178 VAL A N 1
ATOM 1355 C CA . VAL A 1 178 ? 8.225 0.423 -2.659 1.00 98.00 178 VAL A CA 1
ATOM 1356 C C . VAL A 1 178 ? 8.108 -0.016 -4.120 1.00 98.00 178 VAL A C 1
ATOM 1358 O O . VAL A 1 178 ? 8.331 -1.183 -4.422 1.00 98.00 178 VAL A O 1
ATOM 1361 N N . SER A 1 179 ? 7.813 0.901 -5.047 1.00 98.00 179 SER A N 1
ATOM 1362 C CA . SER A 1 179 ? 7.731 0.571 -6.479 1.00 98.00 179 SER A CA 1
ATOM 1363 C C . SER A 1 179 ? 9.071 0.078 -7.038 1.00 98.00 179 SER A C 1
ATOM 1365 O O . SER A 1 179 ? 9.097 -0.881 -7.806 1.00 98.00 179 SER A O 1
ATOM 1367 N N . VAL A 1 180 ? 10.189 0.681 -6.616 1.00 98.19 180 VAL A N 1
ATOM 1368 C CA . VAL A 1 180 ? 11.536 0.220 -6.997 1.00 98.19 180 VAL A CA 1
ATOM 1369 C C . VAL A 1 180 ? 11.834 -1.157 -6.403 1.00 98.19 180 VAL A C 1
ATOM 1371 O O . VAL A 1 180 ? 12.308 -2.037 -7.114 1.00 98.19 180 VAL A O 1
ATOM 1374 N N . HIS A 1 181 ? 11.500 -1.389 -5.134 1.00 98.31 181 HIS A N 1
ATOM 1375 C CA . HIS A 1 181 ? 11.721 -2.688 -4.495 1.00 98.31 181 HIS A CA 1
ATOM 1376 C C . HIS A 1 181 ? 10.858 -3.801 -5.112 1.00 98.31 181 HIS A C 1
ATOM 1378 O O . HIS A 1 181 ? 11.359 -4.900 -5.336 1.00 98.31 181 HIS A O 1
ATOM 1384 N N . ARG A 1 182 ? 9.611 -3.514 -5.512 1.00 98.12 182 ARG A N 1
ATOM 1385 C CA . ARG A 1 182 ? 8.801 -4.434 -6.336 1.00 98.12 182 ARG A CA 1
ATOM 1386 C C . ARG A 1 182 ? 9.497 -4.785 -7.645 1.00 98.12 182 ARG A C 1
ATOM 1388 O O . ARG A 1 182 ? 9.548 -5.954 -8.016 1.00 98.12 182 ARG A O 1
ATOM 1395 N N . ALA A 1 183 ? 10.067 -3.790 -8.325 1.00 98.25 183 ALA A N 1
ATOM 1396 C CA . ALA A 1 183 ? 10.830 -4.036 -9.542 1.00 98.25 183 ALA A CA 1
ATOM 1397 C C . ALA A 1 183 ? 12.044 -4.941 -9.270 1.00 98.25 183 ALA A C 1
ATOM 1399 O O . ALA A 1 183 ? 12.279 -5.874 -10.031 1.00 98.25 183 ALA A O 1
ATOM 1400 N N . VAL A 1 184 ? 12.762 -4.749 -8.158 1.00 98.06 184 VAL A N 1
ATOM 1401 C CA . VAL A 1 184 ? 13.862 -5.641 -7.748 1.00 98.06 184 VAL A CA 1
ATOM 1402 C C . VAL A 1 184 ? 13.387 -7.084 -7.553 1.00 98.06 184 VAL A C 1
ATOM 1404 O O . VAL A 1 184 ? 14.055 -8.005 -8.024 1.00 98.06 184 VAL A O 1
ATOM 1407 N N . LEU A 1 185 ? 12.235 -7.293 -6.906 1.00 97.38 185 LEU A N 1
ATOM 1408 C CA . LEU A 1 185 ? 11.663 -8.631 -6.714 1.00 97.38 185 LEU A CA 1
ATOM 1409 C C . LEU A 1 185 ? 11.318 -9.295 -8.051 1.00 97.38 185 LEU A C 1
ATOM 1411 O O . LEU A 1 185 ? 11.737 -10.427 -8.288 1.00 97.38 185 LEU A O 1
ATOM 1415 N N . VAL A 1 186 ? 10.638 -8.576 -8.950 1.00 97.62 186 VAL A N 1
ATOM 1416 C CA . VAL A 1 186 ? 10.269 -9.078 -10.287 1.00 97.62 186 VAL A CA 1
ATOM 1417 C C . VAL A 1 186 ? 11.500 -9.399 -11.136 1.00 97.62 186 VAL A C 1
ATOM 1419 O O . VAL A 1 186 ? 11.515 -10.399 -11.848 1.00 97.62 186 VAL A O 1
ATOM 1422 N N . LEU A 1 187 ? 12.554 -8.584 -11.043 1.00 97.75 187 LEU A N 1
ATOM 1423 C CA . LEU A 1 187 ? 13.802 -8.804 -11.776 1.00 97.75 187 LEU A CA 1
ATOM 1424 C C . LEU A 1 187 ? 14.633 -9.968 -11.211 1.00 97.75 187 LEU A C 1
ATOM 1426 O O . LEU A 1 187 ? 15.571 -10.405 -11.871 1.00 97.75 187 LEU A O 1
ATOM 1430 N N . GLY A 1 188 ? 14.306 -10.488 -10.023 1.00 95.44 188 GLY A N 1
ATOM 1431 C CA . GLY A 1 188 ? 15.001 -11.623 -9.412 1.00 95.44 188 GLY A CA 1
ATOM 1432 C C . GLY A 1 188 ? 16.140 -11.227 -8.470 1.00 95.44 188 GLY A C 1
ATOM 1433 O O . GLY A 1 188 ? 17.222 -11.815 -8.527 1.00 95.44 188 GLY A O 1
ATOM 1434 N N . GLY A 1 189 ? 15.927 -10.218 -7.619 1.00 93.44 189 GLY A N 1
ATOM 1435 C CA . GLY A 1 189 ? 16.842 -9.855 -6.532 1.00 93.44 189 GLY A CA 1
ATOM 1436 C C . GLY A 1 189 ? 18.170 -9.307 -7.048 1.00 93.44 189 GLY A C 1
ATOM 1437 O O . GLY A 1 189 ? 18.269 -8.132 -7.388 1.00 93.44 189 GLY A O 1
ATOM 1438 N N . ASP A 1 190 ? 19.195 -10.155 -7.147 1.00 95.94 190 ASP A N 1
ATOM 1439 C CA . ASP A 1 190 ? 20.546 -9.774 -7.583 1.00 95.94 190 ASP A CA 1
ATOM 1440 C C . ASP A 1 190 ? 20.585 -9.104 -8.964 1.00 95.94 190 ASP A C 1
ATOM 1442 O O . ASP A 1 190 ? 21.344 -8.156 -9.169 1.00 95.94 190 ASP A O 1
ATOM 1446 N N . VAL A 1 191 ? 19.781 -9.581 -9.920 1.00 97.44 191 VAL A N 1
ATOM 1447 C CA . VAL A 1 191 ? 19.642 -8.931 -11.237 1.00 97.44 191 VAL A CA 1
ATOM 1448 C C . VAL A 1 191 ? 19.016 -7.547 -11.073 1.00 97.44 191 VAL A C 1
ATOM 1450 O O . VAL A 1 191 ? 19.509 -6.582 -11.655 1.00 97.44 191 VAL A O 1
ATOM 1453 N N . GLY A 1 192 ? 17.977 -7.442 -10.240 1.00 97.69 192 GLY A N 1
ATOM 1454 C CA . GLY A 1 192 ? 17.329 -6.181 -9.901 1.00 97.69 192 GLY A CA 1
ATOM 1455 C C . GLY A 1 192 ? 18.316 -5.173 -9.325 1.00 97.69 192 GLY A C 1
ATOM 1456 O O . GLY A 1 192 ? 18.409 -4.061 -9.831 1.00 97.69 192 GLY A O 1
ATOM 1457 N N . TYR A 1 193 ? 19.133 -5.573 -8.350 1.00 98.06 193 TYR A N 1
ATOM 1458 C CA . TYR A 1 193 ? 20.155 -4.698 -7.770 1.00 98.06 193 TYR A CA 1
ATOM 1459 C C . TYR A 1 193 ? 21.224 -4.254 -8.767 1.00 98.06 193 TYR A C 1
ATOM 1461 O O . TYR A 1 193 ? 21.637 -3.096 -8.725 1.00 98.06 193 TYR A O 1
ATOM 1469 N N . ARG A 1 194 ? 21.655 -5.123 -9.693 1.00 98.00 194 ARG A N 1
ATOM 1470 C CA . ARG A 1 194 ? 22.547 -4.691 -10.783 1.00 98.00 194 ARG A CA 1
ATOM 1471 C C . ARG A 1 194 ? 21.866 -3.664 -11.687 1.00 98.00 194 ARG A C 1
ATOM 1473 O O . ARG A 1 194 ? 22.477 -2.648 -11.995 1.00 98.00 194 ARG A O 1
ATOM 1480 N N . CYS A 1 195 ? 20.593 -3.875 -12.022 1.00 98.31 195 CYS A N 1
ATOM 1481 C CA . CYS A 1 195 ? 19.784 -2.920 -12.784 1.00 98.31 195 CYS A CA 1
ATOM 1482 C C . CYS A 1 195 ? 19.664 -1.553 -12.082 1.00 98.31 195 CYS A C 1
ATOM 1484 O O . CYS A 1 195 ? 19.653 -0.525 -12.757 1.00 98.31 195 CYS A O 1
ATOM 1486 N N . LEU A 1 196 ? 19.610 -1.503 -10.743 1.00 97.81 196 LEU A N 1
ATOM 1487 C CA . LEU A 1 196 ? 19.596 -0.227 -10.008 1.00 97.81 196 LEU A CA 1
ATOM 1488 C C . LEU A 1 196 ? 20.902 0.566 -10.184 1.00 97.81 196 LEU A C 1
ATOM 1490 O O . LEU A 1 196 ? 20.871 1.793 -10.199 1.00 97.81 196 LEU A O 1
ATOM 1494 N N . GLY A 1 197 ? 22.041 -0.124 -10.301 1.00 96.31 197 GLY A N 1
ATOM 1495 C CA . GLY A 1 197 ? 23.365 0.497 -10.414 1.00 96.31 197 GLY A CA 1
ATOM 1496 C C . GLY A 1 197 ? 23.856 0.733 -11.845 1.00 96.31 197 GLY A C 1
ATOM 1497 O O . GLY A 1 197 ? 24.770 1.532 -12.033 1.00 96.31 197 GLY A O 1
ATOM 1498 N N . ASP A 1 198 ? 23.280 0.055 -12.843 1.00 97.25 198 ASP A N 1
ATOM 1499 C CA . ASP A 1 198 ? 23.831 -0.001 -14.202 1.00 97.25 198 ASP A CA 1
ATOM 1500 C C . ASP A 1 198 ? 22.736 0.012 -15.283 1.00 97.25 198 ASP A C 1
ATOM 1502 O O . ASP A 1 198 ? 22.032 -0.974 -15.502 1.00 97.25 198 ASP A O 1
ATOM 1506 N N . LEU A 1 199 ? 22.595 1.140 -15.988 1.00 95.38 199 LEU A N 1
ATOM 1507 C CA . LEU A 1 199 ? 21.599 1.315 -17.053 1.00 95.38 199 LEU A CA 1
ATOM 1508 C C . LEU A 1 199 ? 21.785 0.325 -18.230 1.00 95.38 199 LEU A C 1
ATOM 1510 O O . LEU A 1 199 ? 20.784 -0.223 -18.692 1.00 95.38 199 LEU A O 1
ATOM 1514 N N . PRO A 1 200 ? 23.013 0.040 -18.709 1.00 96.25 200 PRO A N 1
ATOM 1515 C CA . PRO A 1 200 ? 23.283 -1.071 -19.623 1.00 96.25 200 PRO A CA 1
ATOM 1516 C C . PRO A 1 200 ? 22.693 -2.427 -19.210 1.00 96.25 200 PRO A C 1
ATOM 1518 O O . PRO A 1 200 ? 22.151 -3.130 -20.066 1.00 96.25 200 PRO A O 1
ATOM 1521 N N . GLU A 1 201 ? 22.753 -2.797 -17.926 1.00 97.62 201 GLU A N 1
ATOM 1522 C CA . GLU A 1 201 ? 22.128 -4.036 -17.441 1.00 97.62 201 GLU A CA 1
ATOM 1523 C C . GLU A 1 201 ? 20.600 -3.964 -17.587 1.00 97.62 201 GLU A C 1
ATOM 1525 O O . GLU A 1 201 ? 19.989 -4.940 -18.028 1.00 97.62 201 GLU A O 1
ATOM 1530 N N . VAL A 1 202 ? 19.983 -2.803 -17.318 1.00 97.75 202 VAL A N 1
ATOM 1531 C CA . VAL A 1 202 ? 18.538 -2.608 -17.535 1.00 97.75 202 VAL A CA 1
ATOM 1532 C C . VAL A 1 202 ? 18.169 -2.802 -19.002 1.00 97.75 202 VAL A C 1
ATOM 1534 O O . VAL A 1 202 ? 17.254 -3.568 -19.291 1.00 97.75 202 VAL A O 1
ATOM 1537 N N . ALA A 1 203 ? 18.906 -2.176 -19.926 1.00 95.75 203 ALA A N 1
ATOM 1538 C CA . ALA A 1 203 ? 18.658 -2.291 -21.364 1.00 95.75 203 ALA A CA 1
ATOM 1539 C C . ALA A 1 203 ? 18.787 -3.745 -21.850 1.00 95.75 203 ALA A C 1
ATOM 1541 O O . ALA A 1 203 ? 17.949 -4.238 -22.606 1.00 95.75 203 ALA A O 1
ATOM 1542 N N . ARG A 1 204 ? 19.798 -4.473 -21.355 1.00 96.56 204 ARG A N 1
ATOM 1543 C CA . ARG A 1 204 ? 19.985 -5.898 -21.661 1.00 96.56 204 ARG A CA 1
ATOM 1544 C C . ARG A 1 204 ? 18.795 -6.742 -21.191 1.00 96.56 204 ARG A C 1
ATOM 1546 O O . ARG A 1 204 ? 18.343 -7.619 -21.929 1.00 96.56 204 ARG A O 1
ATOM 1553 N N . VAL A 1 205 ? 18.310 -6.513 -19.968 1.00 97.81 205 VAL A N 1
ATOM 1554 C CA . VAL A 1 205 ? 17.167 -7.254 -19.408 1.00 97.81 205 VAL A CA 1
ATOM 1555 C C . VAL A 1 205 ? 15.863 -6.871 -20.111 1.00 97.81 205 VAL A C 1
ATOM 1557 O O . VAL A 1 205 ? 15.089 -7.764 -20.448 1.00 97.81 205 VAL A O 1
ATOM 1560 N N . ALA A 1 206 ? 15.648 -5.587 -20.407 1.00 96.69 206 ALA A N 1
ATOM 1561 C CA . ALA A 1 206 ? 14.477 -5.101 -21.131 1.00 96.69 206 ALA A CA 1
ATOM 1562 C C . ALA A 1 206 ? 14.387 -5.713 -22.536 1.00 96.69 206 ALA A C 1
ATOM 1564 O O . ALA A 1 206 ? 13.360 -6.295 -22.880 1.00 96.69 206 ALA A O 1
ATOM 1565 N N . GLY A 1 207 ? 15.478 -5.694 -23.311 1.00 94.06 207 GLY A N 1
ATOM 1566 C CA . GLY A 1 207 ? 15.518 -6.321 -24.636 1.00 94.06 207 GLY A CA 1
ATOM 1567 C C . GLY A 1 207 ? 15.219 -7.825 -24.588 1.00 94.06 207 GLY A C 1
ATOM 1568 O O . GLY A 1 207 ? 14.441 -8.337 -25.394 1.00 94.06 207 GLY A O 1
ATOM 1569 N N . ALA A 1 208 ? 15.762 -8.542 -23.596 1.00 95.25 208 ALA A N 1
ATOM 1570 C CA . ALA A 1 208 ? 15.448 -9.957 -23.392 1.00 95.25 208 ALA A CA 1
ATOM 1571 C C . ALA A 1 208 ? 13.969 -10.184 -23.028 1.00 95.25 208 ALA A C 1
ATOM 1573 O O . ALA A 1 208 ? 13.340 -11.098 -23.564 1.00 95.25 208 ALA A O 1
ATOM 1574 N N . ALA A 1 209 ? 13.402 -9.342 -22.159 1.00 96.19 209 ALA A N 1
ATOM 1575 C CA . ALA A 1 209 ? 11.996 -9.400 -21.768 1.00 96.19 209 ALA A CA 1
ATOM 1576 C C . ALA A 1 209 ? 11.060 -9.136 -22.954 1.00 96.19 209 ALA A C 1
ATOM 1578 O O . ALA A 1 209 ? 10.050 -9.819 -23.100 1.00 96.19 209 ALA A O 1
ATOM 1579 N N . ILE A 1 210 ? 11.423 -8.207 -23.840 1.00 92.88 210 ILE A N 1
ATOM 1580 C CA . ILE A 1 210 ? 10.674 -7.908 -25.063 1.00 92.88 210 ILE A CA 1
ATOM 1581 C C . ILE A 1 210 ? 10.612 -9.132 -25.980 1.00 92.88 210 ILE A C 1
ATOM 1583 O O . ILE A 1 210 ? 9.522 -9.533 -26.392 1.00 92.88 210 ILE A O 1
ATOM 1587 N N . VAL A 1 211 ? 11.758 -9.766 -26.247 1.00 92.12 211 VAL A N 1
ATOM 1588 C CA . VAL A 1 211 ? 11.837 -10.983 -27.077 1.00 92.12 211 VAL A CA 1
ATOM 1589 C C . VAL A 1 211 ? 11.051 -12.136 -26.446 1.00 92.12 211 VAL A C 1
ATOM 1591 O O . VAL A 1 211 ? 10.338 -12.858 -27.143 1.00 92.12 211 VAL A O 1
ATOM 1594 N N . ALA A 1 212 ? 11.140 -12.293 -25.124 1.00 94.56 212 ALA A N 1
ATOM 1595 C CA . ALA A 1 212 ? 10.403 -13.313 -24.379 1.00 94.56 212 ALA A CA 1
ATOM 1596 C C . ALA A 1 212 ? 8.908 -12.987 -24.192 1.00 94.56 212 ALA A C 1
ATOM 1598 O O . ALA A 1 212 ? 8.151 -13.846 -23.742 1.00 94.56 212 ALA A O 1
ATOM 1599 N N . ARG A 1 213 ? 8.481 -11.762 -24.530 1.00 92.75 213 ARG A N 1
ATOM 1600 C CA . ARG A 1 213 ? 7.155 -11.198 -24.225 1.00 92.75 213 ARG A CA 1
ATOM 1601 C C . ARG A 1 213 ? 6.803 -11.245 -22.730 1.00 92.75 213 ARG A C 1
ATOM 1603 O O . ARG A 1 213 ? 5.639 -11.409 -22.365 1.00 92.75 213 ARG A O 1
ATOM 1610 N N . ASP A 1 214 ? 7.804 -11.078 -21.867 1.00 96.12 214 ASP A N 1
ATOM 1611 C CA . ASP A 1 214 ? 7.626 -10.991 -20.418 1.00 96.12 214 ASP A CA 1
ATOM 1612 C C . ASP A 1 214 ? 7.298 -9.550 -20.006 1.00 96.12 214 ASP A C 1
ATOM 1614 O O . ASP A 1 214 ? 8.165 -8.716 -19.729 1.00 96.12 214 ASP A O 1
ATOM 1618 N N . TRP A 1 215 ? 6.002 -9.250 -19.979 1.00 96.06 215 TRP A N 1
ATOM 1619 C CA . TRP A 1 215 ? 5.513 -7.916 -19.646 1.00 96.06 215 TRP A CA 1
ATOM 1620 C C . TRP A 1 215 ? 5.762 -7.522 -18.184 1.00 96.06 215 TRP A C 1
ATOM 1622 O O . TRP A 1 215 ? 5.848 -6.328 -17.890 1.00 96.06 215 TRP A O 1
ATOM 1632 N N . ASN A 1 216 ? 5.890 -8.485 -17.264 1.00 97.56 216 ASN A N 1
ATOM 1633 C CA . ASN A 1 216 ? 6.176 -8.193 -15.858 1.00 97.56 216 ASN A CA 1
ATOM 1634 C C . ASN A 1 216 ? 7.603 -7.667 -15.713 1.00 97.56 216 ASN A C 1
ATOM 1636 O O . ASN A 1 216 ? 7.810 -6.587 -15.151 1.00 97.56 216 ASN A O 1
ATOM 1640 N N . VAL A 1 217 ? 8.570 -8.391 -16.282 1.00 98.19 217 VAL A N 1
ATOM 1641 C CA . VAL A 1 217 ? 9.982 -7.989 -16.286 1.00 98.19 217 VAL A CA 1
ATOM 1642 C C . VAL A 1 217 ? 10.158 -6.658 -17.013 1.00 98.19 217 VAL A C 1
ATOM 1644 O O . VAL A 1 217 ? 10.819 -5.762 -16.489 1.00 98.19 217 VAL A O 1
ATOM 1647 N N . LEU A 1 218 ? 9.498 -6.465 -18.159 1.00 97.50 218 LEU A N 1
ATOM 1648 C CA . LEU A 1 218 ? 9.592 -5.208 -18.904 1.00 97.50 218 LEU A CA 1
ATOM 1649 C C . LEU A 1 218 ? 9.039 -4.006 -18.119 1.00 97.50 218 LEU A C 1
ATOM 1651 O O . LEU A 1 218 ? 9.642 -2.931 -18.111 1.00 97.50 218 LEU A O 1
ATOM 1655 N N . ARG A 1 219 ? 7.924 -4.182 -17.397 1.00 98.06 219 ARG A N 1
ATOM 1656 C CA . ARG A 1 219 ? 7.375 -3.143 -16.510 1.00 98.06 219 ARG A CA 1
ATOM 1657 C C . ARG A 1 219 ? 8.326 -2.819 -15.354 1.00 98.06 219 ARG A C 1
ATOM 1659 O O . ARG A 1 219 ? 8.455 -1.651 -14.978 1.00 98.06 219 ARG A O 1
ATOM 1666 N N . ALA A 1 220 ? 8.988 -3.831 -14.795 1.00 98.38 220 ALA A N 1
ATOM 1667 C CA . ALA A 1 220 ? 9.991 -3.642 -13.753 1.00 98.38 220 ALA A CA 1
ATOM 1668 C C . ALA A 1 220 ? 11.205 -2.854 -14.277 1.00 98.38 220 ALA A C 1
ATOM 1670 O O . ALA A 1 220 ? 11.598 -1.872 -13.647 1.00 98.38 220 ALA A O 1
ATOM 1671 N N . CYS A 1 221 ? 11.724 -3.191 -15.465 1.00 98.50 221 CYS A N 1
ATOM 1672 C CA . CYS A 1 221 ? 12.762 -2.408 -16.146 1.00 98.50 221 CYS A CA 1
ATOM 1673 C C . CYS A 1 221 ? 12.341 -0.944 -16.322 1.00 98.50 221 CYS A C 1
ATOM 1675 O O . CYS A 1 221 ? 13.067 -0.047 -15.896 1.00 98.50 221 CYS A O 1
ATOM 1677 N N . GLY A 1 222 ? 11.135 -0.699 -16.848 1.00 97.94 222 GLY A N 1
ATOM 1678 C CA . GLY A 1 222 ? 10.644 0.664 -17.058 1.00 97.94 222 GLY A CA 1
ATOM 1679 C C . GLY A 1 222 ? 10.495 1.473 -15.762 1.00 97.94 222 GLY A C 1
ATOM 1680 O O . GLY A 1 222 ? 10.754 2.676 -15.735 1.00 97.94 222 GLY A O 1
ATOM 1681 N N . THR A 1 223 ? 10.151 0.808 -14.655 1.00 98.44 223 THR A N 1
ATOM 1682 C CA . THR A 1 223 ? 10.112 1.424 -13.318 1.00 98.44 223 THR A CA 1
ATOM 1683 C C . THR A 1 223 ? 11.506 1.861 -12.865 1.00 98.44 223 THR A C 1
ATOM 1685 O O . THR A 1 223 ? 11.670 2.983 -12.383 1.00 98.44 223 THR A O 1
ATOM 1688 N N . VAL A 1 224 ? 12.517 1.005 -13.046 1.00 98.44 224 VAL A N 1
ATOM 1689 C CA . VAL A 1 224 ? 13.914 1.308 -12.694 1.00 98.44 224 VAL A CA 1
ATOM 1690 C C . VAL A 1 224 ? 14.463 2.444 -13.563 1.00 98.44 224 VAL A C 1
ATOM 1692 O O . VAL A 1 224 ? 15.039 3.394 -13.037 1.00 98.44 224 VAL A O 1
ATOM 1695 N N . GLU A 1 225 ? 14.231 2.416 -14.874 1.00 98.25 225 GLU A N 1
ATOM 1696 C CA . GLU A 1 225 ? 14.638 3.493 -15.788 1.00 98.25 225 GLU A CA 1
ATOM 1697 C C . GLU A 1 225 ? 14.045 4.844 -15.392 1.00 98.25 225 GLU A C 1
ATOM 1699 O O . GLU A 1 225 ? 14.776 5.830 -15.286 1.00 98.25 225 GLU A O 1
ATOM 1704 N N . LEU A 1 226 ? 12.734 4.884 -15.138 1.00 97.62 226 LEU A N 1
ATOM 1705 C CA . LEU A 1 226 ? 12.022 6.108 -14.785 1.00 97.62 226 LEU A CA 1
ATOM 1706 C C . LEU A 1 226 ? 12.467 6.657 -13.426 1.00 97.62 226 LEU A C 1
ATOM 1708 O O . LEU A 1 226 ? 12.802 7.835 -13.323 1.00 97.62 226 LEU A O 1
ATOM 1712 N N . ILE A 1 227 ? 12.425 5.824 -12.383 1.00 97.69 227 ILE A N 1
ATOM 1713 C CA . ILE A 1 227 ? 12.562 6.284 -10.995 1.00 97.69 227 ILE A CA 1
ATOM 1714 C C . ILE A 1 227 ? 14.030 6.396 -10.580 1.00 97.69 227 ILE A C 1
ATOM 1716 O O . ILE A 1 227 ? 14.391 7.345 -9.887 1.00 97.69 227 ILE A O 1
ATOM 1720 N N . VAL A 1 228 ? 14.870 5.438 -10.980 1.00 97.88 228 VAL A N 1
ATOM 1721 C CA . VAL A 1 228 ? 16.259 5.331 -10.501 1.00 97.88 228 VAL A CA 1
ATOM 1722 C C . VAL A 1 228 ? 17.213 6.057 -11.440 1.00 97.88 228 VAL A C 1
ATOM 1724 O O . VAL A 1 228 ? 18.047 6.835 -10.984 1.00 97.88 228 VAL A O 1
ATOM 1727 N N . HIS A 1 229 ? 17.060 5.861 -12.752 1.00 97.12 229 HIS A N 1
ATOM 1728 C CA . HIS A 1 229 ? 17.961 6.448 -13.756 1.00 97.12 229 HIS A CA 1
ATOM 1729 C C . HIS A 1 229 ? 17.464 7.775 -14.345 1.00 97.12 229 HIS A C 1
ATOM 1731 O O . HIS A 1 229 ? 18.168 8.387 -15.151 1.00 97.12 229 HIS A O 1
ATOM 1737 N N . GLY A 1 230 ? 16.258 8.226 -13.981 1.00 96.38 230 GLY A N 1
ATOM 1738 C CA . GLY A 1 230 ? 15.664 9.468 -14.488 1.00 96.38 230 GLY A CA 1
ATOM 1739 C C . GLY A 1 230 ? 15.381 9.454 -15.996 1.00 96.38 230 GLY A C 1
ATOM 1740 O O . GLY A 1 230 ? 15.301 10.508 -16.627 1.00 96.38 230 GLY A O 1
ATOM 1741 N N . ARG A 1 231 ? 15.251 8.268 -16.600 1.00 96.75 231 ARG A N 1
ATOM 1742 C CA . ARG A 1 231 ? 15.015 8.058 -18.036 1.00 96.75 231 ARG A CA 1
ATOM 1743 C C . ARG A 1 231 ? 13.522 7.965 -18.313 1.00 96.75 231 ARG A C 1
ATOM 1745 O O . ARG A 1 231 ? 12.984 6.896 -18.591 1.00 96.75 231 ARG A O 1
ATOM 1752 N N . ALA A 1 232 ? 12.841 9.107 -18.210 1.00 95.62 232 ALA A N 1
ATOM 1753 C CA . ALA A 1 232 ? 11.384 9.174 -18.324 1.00 95.62 232 ALA A CA 1
ATOM 1754 C C . ALA A 1 232 ? 10.852 8.624 -19.655 1.00 95.62 232 ALA A C 1
ATOM 1756 O O . ALA A 1 232 ? 9.811 7.967 -19.676 1.00 95.62 232 ALA A O 1
ATOM 1757 N N . PHE A 1 233 ? 11.575 8.860 -20.753 1.00 95.31 233 PHE A N 1
ATOM 1758 C CA . PHE A 1 233 ? 11.186 8.354 -22.063 1.00 95.31 233 PHE A CA 1
ATOM 1759 C C . PHE A 1 233 ? 11.311 6.831 -22.165 1.00 95.31 233 PHE A C 1
ATOM 1761 O O . PHE A 1 233 ? 10.314 6.183 -22.473 1.00 95.31 233 PHE A O 1
ATOM 1768 N N . LEU A 1 234 ? 12.483 6.259 -21.850 1.00 95.12 234 LEU A N 1
ATOM 1769 C CA . LEU A 1 234 ? 12.688 4.803 -21.859 1.00 95.12 234 LEU A CA 1
ATOM 1770 C C . LEU A 1 234 ? 11.676 4.098 -20.949 1.00 95.12 234 LEU A C 1
ATOM 1772 O O . LEU A 1 234 ? 10.906 3.257 -21.415 1.00 95.12 234 LEU A O 1
ATOM 1776 N N . GLY A 1 235 ? 11.581 4.544 -19.693 1.00 95.88 235 GLY A N 1
ATOM 1777 C CA . GLY A 1 235 ? 10.685 3.927 -18.722 1.00 95.88 235 GLY A CA 1
ATOM 1778 C C . GLY A 1 235 ? 9.210 4.032 -19.107 1.00 95.88 235 GLY A C 1
ATOM 1779 O O . GLY A 1 235 ? 8.449 3.075 -18.945 1.00 95.88 235 GLY A O 1
ATOM 1780 N N . GLY A 1 236 ? 8.798 5.168 -19.677 1.00 94.12 236 GLY A N 1
ATOM 1781 C CA . GLY A 1 236 ? 7.435 5.359 -20.168 1.00 94.12 236 GLY A CA 1
ATOM 1782 C C . GLY A 1 236 ? 7.101 4.486 -21.378 1.00 94.12 236 GLY A C 1
ATOM 1783 O O . GLY A 1 236 ? 6.006 3.922 -21.434 1.00 94.12 236 GLY A O 1
ATOM 1784 N N . VAL A 1 237 ? 8.035 4.327 -22.320 1.00 93.38 237 VAL A N 1
ATOM 1785 C CA . VAL A 1 237 ? 7.852 3.445 -23.480 1.00 93.38 237 VAL A CA 1
ATOM 1786 C C . VAL A 1 237 ? 7.799 1.979 -23.058 1.00 93.38 237 VAL A C 1
ATOM 1788 O O . VAL A 1 237 ? 6.861 1.282 -23.447 1.00 93.38 237 VAL A O 1
ATOM 1791 N N . HIS A 1 238 ? 8.741 1.504 -22.239 1.00 95.00 238 HIS A N 1
ATOM 1792 C CA . HIS A 1 238 ? 8.709 0.129 -21.732 1.00 95.00 238 HIS A CA 1
ATOM 1793 C C . HIS A 1 238 ? 7.432 -0.151 -20.929 1.00 95.00 238 HIS A C 1
ATOM 1795 O O . HIS A 1 238 ? 6.842 -1.223 -21.066 1.00 95.00 238 HIS A O 1
ATOM 1801 N N . GLY A 1 239 ? 6.932 0.838 -20.179 1.00 94.12 239 GLY A N 1
ATOM 1802 C CA . GLY A 1 239 ? 5.623 0.768 -19.530 1.00 94.12 239 GLY A CA 1
ATOM 1803 C C . GLY A 1 239 ? 4.461 0.569 -20.514 1.00 94.12 239 GLY A C 1
ATOM 1804 O O . GLY A 1 239 ? 3.610 -0.286 -20.275 1.00 94.12 239 GLY A O 1
ATOM 1805 N N . VAL A 1 240 ? 4.439 1.307 -21.632 1.00 92.00 240 VAL A N 1
ATOM 1806 C CA . VAL A 1 240 ? 3.419 1.162 -22.693 1.00 92.00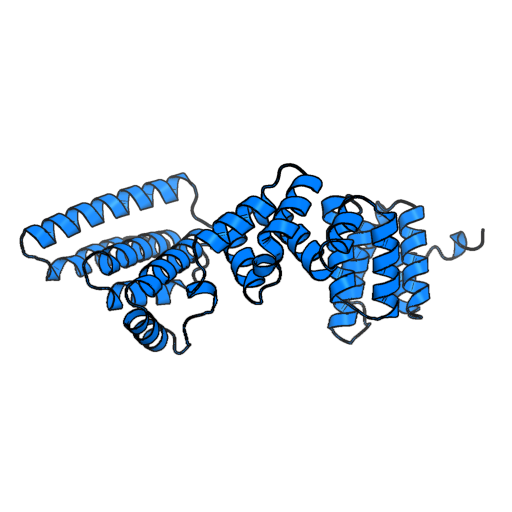 240 VAL A CA 1
ATOM 1807 C C . VAL A 1 240 ? 3.514 -0.205 -23.372 1.00 92.00 240 VAL A C 1
ATOM 1809 O O . VAL A 1 240 ? 2.496 -0.874 -23.518 1.00 92.00 240 VAL A O 1
ATOM 1812 N N . ILE A 1 241 ? 4.717 -0.650 -23.752 1.00 91.12 241 ILE A N 1
ATOM 1813 C CA . ILE A 1 241 ? 4.914 -1.970 -24.377 1.00 91.12 241 ILE A CA 1
ATOM 1814 C C . ILE A 1 241 ? 4.415 -3.075 -23.436 1.00 91.12 241 ILE A C 1
ATOM 1816 O O . ILE A 1 241 ? 3.674 -3.960 -23.861 1.00 91.12 241 ILE A O 1
ATOM 1820 N N . ALA A 1 242 ? 4.767 -3.003 -22.150 1.00 94.00 242 ALA A N 1
ATOM 1821 C CA . ALA A 1 242 ? 4.305 -3.960 -21.152 1.00 94.00 242 ALA A CA 1
ATOM 1822 C C . ALA A 1 242 ? 2.774 -3.945 -20.979 1.00 94.00 242 ALA A C 1
ATOM 1824 O O . ALA A 1 242 ? 2.170 -4.992 -20.763 1.00 94.00 242 ALA A O 1
ATOM 1825 N N . GLU A 1 243 ? 2.131 -2.776 -21.061 1.00 92.88 243 GLU A N 1
ATOM 1826 C CA . GLU A 1 243 ? 0.667 -2.639 -21.007 1.00 92.88 243 GLU A CA 1
ATOM 1827 C C . GLU A 1 243 ? -0.012 -3.340 -22.197 1.00 92.88 243 GLU A C 1
ATOM 1829 O O . GLU A 1 243 ? -0.931 -4.133 -21.993 1.00 92.88 243 GLU A O 1
ATOM 1834 N N . LEU A 1 244 ? 0.499 -3.132 -23.414 1.00 90.25 244 LEU A N 1
ATOM 1835 C CA . LEU A 1 244 ? 0.009 -3.788 -24.635 1.00 90.25 244 LEU A CA 1
ATOM 1836 C C . LEU A 1 244 ? 0.199 -5.311 -24.581 1.00 90.25 244 LEU A C 1
ATOM 1838 O O . LEU A 1 244 ? -0.726 -6.082 -24.837 1.00 90.25 244 LEU A O 1
ATOM 1842 N N . MET A 1 245 ? 1.385 -5.763 -24.163 1.00 91.81 245 MET A N 1
ATOM 1843 C CA . MET A 1 245 ? 1.668 -7.190 -23.990 1.00 91.81 245 MET A CA 1
ATOM 1844 C C . MET A 1 245 ? 0.732 -7.844 -22.965 1.00 91.81 245 MET A C 1
ATOM 1846 O O . MET A 1 245 ? 0.257 -8.952 -23.209 1.00 91.81 245 MET A O 1
ATOM 1850 N N . ALA A 1 246 ? 0.442 -7.168 -21.847 1.00 92.81 246 ALA A N 1
ATOM 1851 C CA . ALA A 1 246 ? -0.469 -7.671 -20.819 1.00 92.81 246 ALA A CA 1
ATOM 1852 C C . ALA A 1 246 ? -1.931 -7.726 -21.296 1.00 92.81 246 ALA A C 1
ATOM 1854 O O . ALA A 1 246 ? -2.662 -8.639 -20.914 1.00 92.81 246 ALA A O 1
ATOM 1855 N N . ALA A 1 247 ? -2.355 -6.775 -22.136 1.00 90.50 247 ALA A N 1
ATOM 1856 C CA . ALA A 1 247 ? -3.691 -6.761 -22.732 1.00 90.50 247 ALA A CA 1
ATOM 1857 C C . ALA A 1 247 ? -3.886 -7.855 -23.799 1.00 90.50 247 ALA A C 1
ATOM 1859 O O . ALA A 1 247 ? -5.020 -8.219 -24.104 1.00 90.50 247 ALA A O 1
ATOM 1860 N N . GLY A 1 248 ? -2.796 -8.376 -24.374 1.00 88.31 248 GLY A N 1
ATOM 1861 C CA . GLY A 1 248 ? -2.841 -9.319 -25.496 1.00 88.31 248 GLY A CA 1
ATOM 1862 C C . GLY A 1 248 ? -3.226 -8.671 -26.832 1.00 88.31 248 GLY A C 1
ATOM 1863 O O . GLY A 1 248 ? -3.327 -9.374 -27.836 1.00 88.31 248 GLY A O 1
ATOM 1864 N N . ASP A 1 249 ? -3.402 -7.349 -26.847 1.00 82.50 249 ASP A N 1
ATOM 1865 C CA . ASP A 1 249 ? -3.682 -6.526 -28.018 1.00 82.50 249 ASP A CA 1
ATOM 1866 C C . ASP A 1 249 ? -2.569 -5.482 -28.164 1.00 82.50 249 ASP A C 1
ATOM 1868 O O . ASP A 1 249 ? -2.259 -4.743 -27.230 1.00 82.50 249 ASP A O 1
ATOM 1872 N N . MET A 1 250 ? -1.957 -5.440 -29.345 1.00 79.00 250 MET A N 1
ATOM 1873 C CA . MET A 1 250 ? -0.889 -4.491 -29.668 1.00 79.00 250 MET A CA 1
ATOM 1874 C C . MET A 1 250 ? -1.434 -3.156 -30.200 1.00 79.00 250 MET A C 1
ATOM 1876 O O . MET A 1 250 ? -0.662 -2.282 -30.594 1.00 79.00 250 MET A O 1
ATOM 1880 N N . ALA A 1 251 ? -2.758 -2.965 -30.208 1.00 84.94 251 ALA A N 1
ATOM 1881 C CA . ALA A 1 251 ? -3.377 -1.715 -30.615 1.00 84.94 251 ALA A CA 1
ATOM 1882 C C . ALA A 1 251 ? -3.065 -0.574 -29.632 1.00 84.94 251 ALA A C 1
ATOM 1884 O O . ALA A 1 251 ? -3.524 -0.539 -28.489 1.00 84.94 251 ALA A O 1
ATOM 1885 N N . VAL A 1 252 ? -2.323 0.423 -30.112 1.00 83.69 252 VAL A N 1
ATOM 1886 C CA . VAL A 1 252 ? -2.011 1.623 -29.334 1.00 83.69 252 VAL A CA 1
ATOM 1887 C C . VAL A 1 252 ? -3.201 2.576 -29.339 1.00 83.69 252 VAL A C 1
ATOM 1889 O O . VAL A 1 252 ? -3.622 3.068 -30.386 1.00 83.69 252 VAL A O 1
ATOM 1892 N N . SER A 1 253 ? -3.729 2.883 -28.153 1.00 87.12 253 SER A N 1
ATOM 1893 C CA . SER A 1 253 ? -4.786 3.888 -28.020 1.00 87.12 253 SER A CA 1
ATOM 1894 C C . SER A 1 253 ? -4.261 5.307 -28.304 1.00 87.12 253 SER A C 1
ATOM 1896 O O . SER A 1 253 ? -3.089 5.595 -28.041 1.00 87.12 253 SER A O 1
ATOM 1898 N N . PRO A 1 254 ? -5.115 6.250 -28.747 1.00 88.69 254 PRO A N 1
ATOM 1899 C CA . PRO A 1 254 ? -4.714 7.648 -28.927 1.00 88.69 254 PRO A CA 1
ATOM 1900 C C . PRO A 1 254 ? -4.083 8.276 -27.674 1.00 88.69 254 PRO A C 1
ATOM 1902 O O . PRO A 1 254 ? -3.116 9.022 -27.783 1.00 88.69 254 PRO A O 1
ATOM 1905 N N . ALA A 1 255 ? -4.569 7.923 -26.480 1.00 89.19 255 ALA A N 1
ATOM 1906 C CA . ALA A 1 255 ? -4.026 8.421 -25.217 1.00 89.19 255 ALA A CA 1
ATOM 1907 C C . ALA A 1 255 ? -2.609 7.889 -24.929 1.00 89.19 255 ALA A C 1
ATOM 1909 O O . ALA A 1 255 ? -1.746 8.625 -24.451 1.00 89.19 255 ALA A O 1
ATOM 1910 N N . MET A 1 256 ? -2.341 6.615 -25.240 1.00 89.19 256 MET A N 1
ATOM 1911 C CA . MET A 1 256 ? -0.990 6.048 -25.142 1.00 89.19 256 MET A CA 1
ATOM 1912 C C . MET A 1 256 ? -0.043 6.707 -26.145 1.00 89.19 256 MET A C 1
ATOM 1914 O O . MET A 1 256 ? 1.082 7.048 -25.783 1.00 89.19 256 MET A O 1
ATOM 1918 N N . ALA A 1 257 ? -0.508 6.915 -27.379 1.00 87.19 257 ALA A N 1
ATOM 1919 C CA . ALA A 1 257 ? 0.253 7.582 -28.427 1.00 87.19 257 ALA A CA 1
ATOM 1920 C C . ALA A 1 257 ? 0.643 9.011 -28.029 1.00 87.19 257 ALA A C 1
ATOM 1922 O O . ALA A 1 257 ? 1.814 9.381 -28.112 1.00 87.19 257 ALA A O 1
ATOM 1923 N N . GLU A 1 258 ? -0.316 9.788 -27.522 1.00 88.25 258 GLU A N 1
ATOM 1924 C CA . GLU A 1 258 ? -0.084 11.140 -27.009 1.00 88.25 258 GLU A CA 1
ATOM 1925 C C . GLU A 1 258 ? 0.928 11.141 -25.854 1.00 88.25 258 GLU A C 1
ATOM 1927 O O . GLU A 1 258 ? 1.850 11.959 -25.839 1.00 88.25 258 GLU A O 1
ATOM 1932 N N . ARG A 1 259 ? 0.820 10.181 -24.924 1.00 89.62 259 ARG A N 1
ATOM 1933 C CA . ARG A 1 259 ? 1.767 10.011 -23.810 1.00 89.62 259 ARG A CA 1
ATOM 1934 C C . ARG A 1 259 ? 3.193 9.741 -24.302 1.00 89.62 259 ARG A C 1
ATOM 1936 O O . ARG A 1 259 ? 4.125 10.388 -23.827 1.00 89.62 259 ARG A O 1
ATOM 1943 N N . VAL A 1 260 ? 3.374 8.820 -25.251 1.00 89.44 260 VAL A N 1
ATOM 1944 C CA . VAL A 1 260 ? 4.695 8.500 -25.829 1.00 89.44 260 VAL A CA 1
ATOM 1945 C C . VAL A 1 260 ? 5.265 9.699 -26.583 1.00 89.44 260 VAL A C 1
ATOM 1947 O O . VAL A 1 260 ? 6.417 10.064 -26.357 1.00 89.44 260 VAL A O 1
ATOM 1950 N N . ALA A 1 261 ? 4.457 10.361 -27.414 1.00 87.94 261 ALA A N 1
ATOM 1951 C CA . ALA A 1 261 ? 4.877 11.551 -28.150 1.00 87.94 261 ALA A CA 1
ATOM 1952 C C . ALA A 1 261 ? 5.285 12.693 -27.206 1.00 87.94 261 ALA A C 1
ATOM 1954 O O . ALA A 1 261 ? 6.286 13.375 -27.441 1.00 87.94 261 ALA A O 1
ATOM 1955 N N . ALA A 1 262 ? 4.550 12.882 -26.106 1.00 90.31 262 ALA A N 1
ATOM 1956 C CA . ALA A 1 262 ? 4.877 13.881 -25.100 1.00 90.31 262 ALA A CA 1
ATOM 1957 C C . ALA A 1 262 ? 6.247 13.619 -24.462 1.00 90.31 262 ALA A C 1
ATOM 1959 O O . ALA A 1 262 ? 7.035 14.559 -24.380 1.00 90.31 262 ALA A O 1
ATOM 1960 N N . LEU A 1 263 ? 6.534 12.369 -24.078 1.00 91.88 263 LEU A N 1
ATOM 1961 C CA . LEU A 1 263 ? 7.824 11.960 -23.511 1.00 91.88 263 LEU A CA 1
ATOM 1962 C C . LEU A 1 263 ? 8.966 12.036 -24.536 1.00 91.88 263 LEU A C 1
ATOM 1964 O O . LEU A 1 263 ? 10.089 12.383 -24.179 1.00 91.88 263 LEU A O 1
ATOM 1968 N N . ALA A 1 264 ? 8.686 11.733 -25.807 1.00 89.81 264 ALA A N 1
ATOM 1969 C CA . ALA A 1 264 ? 9.686 11.747 -26.867 1.00 89.81 264 ALA A CA 1
ATOM 1970 C C . ALA A 1 264 ? 10.302 13.135 -27.054 1.00 89.81 264 ALA A C 1
ATOM 1972 O O . ALA A 1 264 ? 11.502 13.224 -27.288 1.00 89.81 264 ALA A O 1
ATOM 1973 N N . ARG A 1 265 ? 9.516 14.216 -26.928 1.00 89.44 265 ARG A N 1
ATOM 1974 C CA . ARG A 1 265 ? 9.976 15.602 -27.157 1.00 89.44 265 ARG A CA 1
ATOM 1975 C C . ARG A 1 265 ? 11.253 15.953 -26.395 1.00 89.44 265 ARG A C 1
ATOM 1977 O O . ARG A 1 265 ? 12.138 16.562 -26.987 1.00 89.44 265 ARG A O 1
ATOM 1984 N N . ASP A 1 266 ? 11.366 15.490 -25.155 1.00 89.31 266 ASP A N 1
ATOM 1985 C CA . ASP A 1 266 ? 12.501 15.783 -24.273 1.00 89.31 266 ASP A CA 1
ATOM 1986 C C . ASP A 1 266 ? 13.552 14.654 -24.246 1.00 89.31 266 ASP A C 1
ATOM 1988 O O . ASP A 1 266 ? 14.581 14.763 -23.575 1.00 89.31 266 ASP A O 1
ATOM 1992 N N . ALA A 1 267 ? 13.313 13.566 -24.987 1.00 92.44 267 ALA A N 1
ATOM 1993 C CA . ALA A 1 267 ? 14.189 12.402 -25.030 1.00 92.44 267 ALA A CA 1
ATOM 1994 C C . ALA A 1 267 ? 15.485 12.683 -25.792 1.00 92.44 267 ALA A C 1
ATOM 1996 O O . ALA A 1 267 ? 15.485 13.265 -26.886 1.00 92.44 267 ALA A O 1
ATOM 1997 N N . GLN A 1 268 ? 16.593 12.176 -25.257 1.00 92.69 268 GLN A N 1
ATOM 1998 C CA . GLN A 1 268 ? 17.887 12.245 -25.918 1.00 92.69 268 GLN A CA 1
ATOM 1999 C C . GLN A 1 268 ? 17.892 11.376 -27.189 1.00 92.69 268 GLN A C 1
ATOM 2001 O O . GLN A 1 268 ? 17.266 10.312 -27.218 1.00 92.69 268 GLN A O 1
ATOM 2006 N N . PRO A 1 269 ? 18.654 11.744 -28.238 1.00 91.75 269 PRO A N 1
ATOM 2007 C CA . PRO A 1 269 ? 18.689 10.974 -29.484 1.00 91.75 269 PRO A CA 1
ATOM 2008 C C . PRO A 1 269 ? 19.072 9.500 -29.303 1.00 91.75 269 PRO A C 1
ATOM 2010 O O . PRO A 1 269 ? 18.576 8.635 -30.021 1.00 91.75 269 PRO A O 1
ATOM 2013 N N . TRP A 1 270 ? 19.952 9.193 -28.346 1.00 92.06 270 TRP A N 1
ATOM 2014 C CA . TRP A 1 270 ? 20.353 7.814 -28.075 1.00 92.06 270 TRP A CA 1
ATOM 2015 C C . TRP A 1 270 ? 19.236 6.992 -27.413 1.00 92.06 270 TRP A C 1
ATOM 2017 O O . TRP A 1 270 ? 19.140 5.807 -27.710 1.00 92.06 270 TRP A O 1
ATOM 2027 N N . GLU A 1 271 ? 18.363 7.602 -26.600 1.00 92.19 271 GLU A N 1
ATOM 2028 C CA . GLU A 1 271 ? 17.207 6.910 -26.008 1.00 92.19 271 GLU A CA 1
ATOM 2029 C C . GLU A 1 271 ? 16.211 6.520 -27.102 1.00 92.19 271 GLU A C 1
ATOM 2031 O O . GLU A 1 271 ? 15.735 5.390 -27.142 1.00 92.19 271 GLU A O 1
ATOM 2036 N N . ARG A 1 272 ? 15.956 7.424 -28.058 1.00 90.06 272 ARG A N 1
ATOM 2037 C CA . ARG A 1 272 ? 15.095 7.140 -29.218 1.00 90.06 272 ARG A CA 1
ATOM 2038 C C . ARG A 1 272 ? 15.644 6.013 -30.087 1.00 90.06 272 ARG A C 1
ATOM 2040 O O . ARG A 1 272 ? 14.881 5.149 -30.507 1.00 90.06 272 ARG A O 1
ATOM 2047 N N . ARG A 1 273 ? 16.963 5.992 -30.323 1.00 89.94 273 ARG A N 1
ATOM 2048 C CA . ARG A 1 273 ? 17.622 4.891 -31.047 1.00 89.94 273 ARG A CA 1
ATOM 2049 C C . ARG A 1 273 ? 17.511 3.562 -30.305 1.00 89.94 273 ARG A C 1
ATOM 2051 O O . ARG A 1 273 ? 17.254 2.554 -30.952 1.00 89.94 273 ARG A O 1
ATOM 2058 N N . GLN A 1 274 ? 17.684 3.566 -28.982 1.00 88.88 274 GLN A N 1
ATOM 2059 C CA . GLN A 1 274 ? 17.531 2.366 -28.159 1.00 88.88 274 GLN A CA 1
ATOM 2060 C C . GLN A 1 274 ? 16.110 1.807 -28.280 1.00 88.88 274 GLN A C 1
ATOM 2062 O O . GLN A 1 274 ? 15.947 0.663 -28.689 1.00 88.88 274 GLN A O 1
ATOM 2067 N N . VAL A 1 275 ? 15.086 2.641 -28.069 1.00 88.69 275 VAL A N 1
ATOM 2068 C CA . VAL A 1 275 ? 13.690 2.213 -28.233 1.00 88.69 275 VAL A CA 1
ATOM 2069 C C . VAL A 1 275 ? 13.409 1.703 -29.645 1.00 88.69 275 VAL A C 1
ATOM 2071 O O . VAL A 1 275 ? 12.721 0.701 -29.809 1.00 88.69 275 VAL A O 1
ATOM 2074 N N . ALA A 1 276 ? 13.914 2.376 -30.680 1.00 87.88 276 ALA A N 1
ATOM 2075 C CA . ALA A 1 276 ? 13.725 1.917 -32.052 1.00 87.88 276 ALA A CA 1
ATOM 2076 C C . ALA A 1 276 ? 14.334 0.520 -32.272 1.00 87.88 276 ALA A C 1
ATOM 2078 O O . ALA A 1 276 ? 13.718 -0.313 -32.932 1.00 87.88 276 ALA A O 1
ATOM 2079 N N . ALA A 1 277 ? 15.502 0.237 -31.687 1.00 87.12 277 ALA A N 1
ATOM 2080 C CA . ALA A 1 277 ? 16.104 -1.094 -31.728 1.00 87.12 277 ALA A CA 1
ATOM 2081 C C . ALA A 1 277 ? 15.259 -2.132 -30.966 1.00 87.12 277 ALA A C 1
ATOM 2083 O O . ALA A 1 277 ? 15.006 -3.219 -31.486 1.00 87.12 277 ALA A O 1
ATOM 2084 N N . ASP A 1 278 ? 14.764 -1.774 -29.781 1.00 86.25 278 ASP A N 1
ATOM 2085 C CA . ASP A 1 278 ? 13.923 -2.640 -28.949 1.00 86.25 278 ASP A CA 1
ATOM 2086 C C . ASP A 1 278 ? 12.583 -2.971 -29.631 1.00 86.25 278 ASP A C 1
ATOM 2088 O O . ASP A 1 278 ? 12.131 -4.116 -29.622 1.00 86.25 278 ASP A O 1
ATOM 2092 N N . LEU A 1 279 ? 11.970 -1.996 -30.307 1.00 83.81 279 LEU A N 1
ATOM 2093 C CA . LEU A 1 279 ? 10.754 -2.200 -31.096 1.00 83.81 279 LEU A CA 1
ATOM 2094 C C . LEU A 1 279 ? 11.005 -2.958 -32.399 1.00 83.81 279 LEU A C 1
ATOM 2096 O O . LEU A 1 279 ? 10.164 -3.742 -32.823 1.00 83.81 279 LEU A O 1
ATOM 2100 N N . ALA A 1 280 ? 12.159 -2.783 -33.040 1.00 84.19 280 ALA A N 1
ATOM 2101 C CA . ALA A 1 280 ? 12.506 -3.612 -34.190 1.00 84.19 280 ALA A CA 1
ATOM 2102 C C . ALA A 1 280 ? 12.588 -5.100 -33.801 1.00 84.19 280 ALA A C 1
ATOM 2104 O O . ALA A 1 280 ? 12.199 -5.963 -34.590 1.00 84.19 280 ALA A O 1
ATOM 2105 N N . ALA A 1 281 ? 13.014 -5.404 -32.569 1.00 78.69 281 ALA A N 1
ATOM 2106 C CA . ALA A 1 281 ? 13.075 -6.768 -32.052 1.00 78.69 281 ALA A CA 1
ATOM 2107 C C . ALA A 1 281 ? 11.693 -7.410 -31.807 1.00 78.69 281 ALA A C 1
ATOM 2109 O O . ALA A 1 281 ? 11.602 -8.638 -31.799 1.00 78.69 281 ALA A O 1
ATOM 2110 N N . THR A 1 282 ? 10.612 -6.630 -31.653 1.00 75.50 282 THR A N 1
ATOM 2111 C CA . THR A 1 282 ? 9.245 -7.188 -31.553 1.00 75.50 282 THR A CA 1
ATOM 2112 C C . THR A 1 282 ? 8.671 -7.605 -32.904 1.00 75.50 282 THR A C 1
ATOM 2114 O O . THR A 1 282 ? 7.700 -8.361 -32.942 1.00 75.50 282 THR A O 1
ATOM 2117 N N . GLY A 1 283 ? 9.238 -7.106 -34.010 1.00 73.19 283 GLY A N 1
ATOM 2118 C CA . GLY A 1 283 ? 8.670 -7.252 -35.351 1.00 73.19 283 GLY A CA 1
ATOM 2119 C C . GLY A 1 283 ? 7.398 -6.425 -35.584 1.00 73.19 283 GLY A C 1
ATOM 2120 O O . GLY A 1 283 ? 6.736 -6.616 -36.604 1.00 73.19 283 GLY A O 1
ATOM 2121 N N . ASP A 1 284 ? 7.046 -5.516 -34.666 1.00 69.50 284 ASP A N 1
ATOM 2122 C CA . ASP A 1 284 ? 5.791 -4.761 -34.706 1.00 69.50 284 ASP A CA 1
ATOM 2123 C C . ASP A 1 284 ? 5.996 -3.326 -35.224 1.00 69.50 284 ASP A C 1
ATOM 2125 O O . ASP A 1 284 ? 6.359 -2.391 -34.502 1.00 69.50 284 ASP A O 1
ATOM 2129 N N . VAL A 1 285 ? 5.765 -3.155 -36.527 1.00 62.31 285 VAL A N 1
ATOM 2130 C CA . VAL A 1 285 ? 6.014 -1.907 -37.272 1.00 62.31 285 VAL A CA 1
ATOM 2131 C C . VAL A 1 285 ? 5.100 -0.760 -36.823 1.00 62.31 285 VAL A C 1
ATOM 2133 O O . VAL A 1 285 ? 5.475 0.409 -36.932 1.00 62.31 285 VAL A O 1
ATOM 2136 N N . ALA A 1 286 ? 3.919 -1.063 -36.275 1.00 66.81 286 ALA A N 1
ATOM 2137 C CA . ALA A 1 286 ? 2.969 -0.040 -35.838 1.00 66.81 286 ALA A CA 1
ATOM 2138 C C . ALA A 1 286 ? 3.504 0.776 -34.646 1.00 66.81 286 ALA A C 1
ATOM 2140 O O . ALA A 1 286 ? 3.326 1.993 -34.591 1.00 66.81 286 ALA A O 1
ATOM 2141 N N . MET A 1 287 ? 4.222 0.123 -33.728 1.00 66.75 287 MET A N 1
ATOM 2142 C CA . MET A 1 287 ? 4.844 0.772 -32.569 1.00 66.75 287 MET A CA 1
ATOM 2143 C C . MET A 1 287 ? 6.056 1.629 -32.953 1.00 66.75 287 MET A C 1
ATOM 2145 O O . MET A 1 287 ? 6.284 2.680 -32.352 1.00 66.75 287 MET A O 1
ATOM 2149 N N . LEU A 1 288 ? 6.809 1.227 -33.983 1.00 64.50 288 LEU A N 1
ATOM 2150 C CA . LEU A 1 288 ? 7.957 1.993 -34.487 1.00 64.50 288 LEU A CA 1
ATOM 2151 C C . LEU A 1 288 ? 7.544 3.391 -34.969 1.00 64.50 288 LEU A C 1
ATOM 2153 O O . LEU A 1 288 ? 8.216 4.373 -34.651 1.00 64.50 288 LEU A O 1
ATOM 2157 N N . GLY A 1 289 ? 6.404 3.504 -35.659 1.00 66.94 289 GLY A N 1
ATOM 2158 C CA . GLY A 1 289 ? 5.896 4.788 -36.160 1.00 66.94 289 GLY A CA 1
ATOM 2159 C C . GLY A 1 289 ? 5.561 5.808 -35.062 1.00 66.94 289 GLY A C 1
ATOM 2160 O O . GLY A 1 289 ? 5.648 7.012 -35.294 1.00 66.94 289 GLY A O 1
ATOM 2161 N N . LEU A 1 290 ? 5.230 5.343 -33.854 1.00 66.69 290 LEU A N 1
ATOM 2162 C CA . LEU A 1 290 ? 4.881 6.192 -32.708 1.00 66.69 290 LEU A CA 1
ATOM 2163 C C . LEU A 1 290 ? 6.092 6.794 -31.993 1.00 66.69 290 LEU A C 1
ATOM 2165 O O . LEU A 1 290 ? 6.016 7.908 -31.481 1.00 66.69 290 LEU A O 1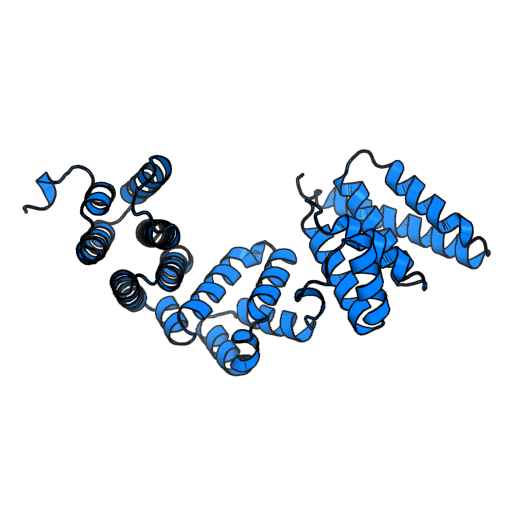
ATOM 2169 N N . VAL A 1 291 ? 7.199 6.056 -31.942 1.00 64.69 291 VAL A N 1
ATOM 2170 C CA . VAL A 1 291 ? 8.416 6.458 -31.219 1.00 64.69 291 VAL A CA 1
ATOM 2171 C C . VAL A 1 291 ? 9.329 7.298 -32.100 1.00 64.69 291 VAL A C 1
ATOM 2173 O O . VAL A 1 291 ? 9.920 8.276 -31.638 1.00 64.69 291 VAL A O 1
ATOM 2176 N N . VAL A 1 292 ? 9.454 6.915 -33.369 1.00 62.78 292 VAL A N 1
ATOM 2177 C CA . VAL A 1 292 ? 10.368 7.572 -34.305 1.00 62.78 292 VAL A CA 1
ATOM 2178 C C . VAL A 1 292 ? 9.850 8.960 -34.695 1.00 62.78 292 VAL A C 1
ATOM 2180 O O . VAL A 1 292 ? 10.641 9.848 -35.007 1.00 62.78 292 VAL A O 1
ATOM 2183 N N . GLY A 1 293 ? 8.535 9.186 -34.601 1.00 58.31 293 GLY A N 1
ATOM 2184 C CA . GLY A 1 293 ? 7.908 10.343 -35.221 1.00 58.31 293 GLY A CA 1
ATOM 2185 C C . GLY A 1 293 ? 8.011 10.237 -36.742 1.00 58.31 293 GLY A C 1
ATOM 2186 O O . GLY A 1 293 ? 8.843 9.533 -37.303 1.00 58.31 293 GLY A O 1
ATOM 2187 N N . THR A 1 294 ? 7.146 10.940 -37.450 1.00 45.94 294 THR A N 1
ATOM 2188 C CA . THR A 1 294 ? 7.085 10.947 -38.917 1.00 45.94 294 THR A CA 1
ATOM 2189 C C . THR A 1 294 ? 8.313 11.558 -39.617 1.00 45.94 294 THR A C 1
ATOM 2191 O O . THR A 1 294 ? 8.268 11.757 -40.825 1.00 45.94 294 THR A O 1
ATOM 2194 N N . ASP A 1 295 ? 9.427 11.793 -38.916 1.00 47.28 295 ASP A N 1
ATOM 2195 C CA . ASP A 1 295 ? 10.712 12.219 -39.490 1.00 47.28 295 ASP A CA 1
ATOM 2196 C C . ASP A 1 295 ? 11.522 11.012 -39.998 1.00 47.28 295 ASP A C 1
ATOM 2198 O O . ASP A 1 295 ? 12.727 10.882 -39.750 1.00 47.28 295 ASP A O 1
ATOM 2202 N N . ALA A 1 296 ? 10.864 10.125 -40.752 1.00 46.28 296 ALA A N 1
ATOM 2203 C CA . ALA A 1 296 ? 11.520 9.030 -41.468 1.00 46.28 296 ALA A CA 1
ATOM 2204 C C . ALA A 1 296 ? 12.626 9.536 -42.425 1.00 46.28 296 ALA A C 1
ATOM 2206 O O . ALA A 1 296 ? 13.522 8.779 -42.774 1.00 46.28 296 ALA A O 1
ATOM 2207 N N . GLU A 1 297 ? 12.633 10.828 -42.778 1.00 47.75 297 GLU A N 1
ATOM 2208 C CA . GLU A 1 297 ? 13.699 11.461 -43.568 1.00 47.75 297 GLU A CA 1
ATOM 2209 C C . GLU A 1 297 ? 15.039 11.628 -42.820 1.00 47.75 297 GLU A C 1
ATOM 2211 O O . GLU A 1 297 ? 16.055 11.919 -43.451 1.00 47.75 297 GLU A O 1
ATOM 2216 N N . SER A 1 298 ? 15.086 11.443 -41.493 1.00 46.97 298 SER A N 1
ATOM 2217 C CA . SER A 1 298 ? 16.311 11.645 -40.696 1.00 46.97 298 SER A CA 1
ATOM 2218 C C . SER A 1 298 ? 17.085 10.366 -40.353 1.00 46.97 298 SER A C 1
ATOM 2220 O O . SER A 1 298 ? 18.229 10.465 -39.916 1.00 46.97 298 SER A O 1
ATOM 2222 N N . LEU A 1 299 ? 16.499 9.180 -40.565 1.00 41.56 299 LEU A N 1
ATOM 2223 C CA . LEU A 1 299 ? 17.134 7.884 -40.268 1.00 41.56 299 LEU A CA 1
ATOM 2224 C C . LEU A 1 299 ? 17.922 7.283 -41.447 1.00 41.56 299 LEU A C 1
ATOM 2226 O O . LEU A 1 299 ? 18.639 6.308 -41.247 1.00 41.56 299 LEU A O 1
ATOM 2230 N N . ASP A 1 300 ? 17.834 7.882 -42.638 1.00 40.75 300 ASP A N 1
ATOM 2231 C CA . ASP A 1 300 ? 18.574 7.479 -43.848 1.00 40.75 300 ASP A CA 1
ATOM 2232 C C . ASP A 1 300 ? 19.947 8.187 -44.003 1.00 40.75 300 ASP A C 1
ATOM 2234 O O . ASP A 1 300 ? 20.558 8.154 -45.075 1.00 40.75 300 ASP A O 1
ATOM 2238 N N . ARG A 1 301 ? 20.462 8.841 -42.950 1.00 42.75 301 ARG A N 1
ATOM 2239 C CA . ARG A 1 301 ? 21.813 9.441 -42.901 1.00 42.75 301 ARG A CA 1
ATOM 2240 C C . ARG A 1 301 ? 22.610 8.938 -41.707 1.00 42.75 301 ARG A C 1
ATOM 2242 O O . ARG A 1 301 ? 23.843 8.803 -41.874 1.00 42.75 301 ARG A O 1
#

pLDDT: mean 92.35, std 10.43, range [40.75, 98.5]